Protein AF-A0A3N9V353-F1 (afdb_monomer)

Solvent-accessible surface area (backbone atoms only — not comparable to full-atom values): 10594 Å² total; per-residue (Å²): 139,53,76,67,56,55,50,55,51,53,61,54,63,73,51,74,69,79,77,71,88,75,85,76,80,47,76,80,76,72,56,81,72,54,64,63,94,72,40,36,60,54,33,54,42,54,21,46,44,69,50,97,53,60,28,18,14,12,66,51,76,49,53,37,24,49,44,82,96,40,52,33,26,80,45,67,86,33,68,19,35,8,42,48,54,18,43,68,47,92,60,70,17,31,13,40,30,40,43,44,26,32,72,72,36,20,50,63,25,47,54,48,24,59,75,70,70,32,36,30,36,36,35,31,48,37,47,64,36,35,76,89,83,79,52,50,83,41,78,87,54,64,74,61,46,53,75,75,27,62,63,46,80,45,66,40,74,51,60,36,67,61,49,33,50,52,50,52,58,50,64,75,42,88,56,47,33,34,37,42,38,36,34,70,56,55,74,52,62,70,69,79,102

Foldseek 3Di:
DDPVVVVVVVVVVVPPDDDPDDPDDDPVNVDADAADPPFQCVLVLQLLQPDPFAEEEEPANVVSQCDPPRVNHVYYDYQLCQLLVQLPDPAEHEREHELQSCVVHVVVSLVVSQVVQRAYEYEYAAQQARVPPPTDGGDDCPVVLVVSAAEAEAETPDHSVVSNVVRVVSSPDGHYHYYYYYYHDPVVVVVVD

Secondary structure (DSSP, 8-state):
--HHHHHHHHHHHHS-----------TTTT----S-TT-TTHHHHHHHTT-SS-EEE-TTGGGGGSSTTT---SEE-STT-HHHHHTTSSS-EEEEEEHHHIIIIIHHHHHHHHHTT--EEEEEEE-SB-TTTT--B----HHHHHHHSEEEEEESS--HHHHHHHHHHHHHSSS-EEEEEE---HHHHHHH-

pLDDT: mean 90.56, std 11.39, range [40.75, 98.81]

Mean predicted aligned error: 7.57 Å

Sequence (193 aa):
MERSDIIRALESLDKKAEKASQDYETAAERGYSGVCIDCPFIPLFRALARLDASVAGDAGCAIRTTREPYESVDVVYGLGSSIGVASGFIEKGVAVVGDYALAHSGLQGLINAIWQKREVVVVVLKNNMAAMTGGQAVPDLTKLLETLVRTRFIEVPGSVEEIESALNEELAKPGSSAIVVSGRCAKIDKRIG

Radius of gyration: 19.73 Å; Cα contacts (8 Å, |Δi|>4): 352; chains: 1; bounding box: 47×38×61 Å

Structure (mmCIF, N/CA/C/O backbone):
data_AF-A0A3N9V353-F1
#
_entry.id   AF-A0A3N9V353-F1
#
loop_
_atom_site.group_PDB
_atom_site.id
_atom_site.type_symbol
_atom_site.label_atom_id
_atom_site.label_alt_id
_atom_site.label_comp_id
_atom_site.label_asym_id
_atom_site.label_entity_id
_atom_site.label_seq_id
_atom_site.pdbx_PDB_ins_code
_atom_site.Cartn_x
_atom_site.Cartn_y
_atom_site.Cartn_z
_atom_site.occupancy
_atom_site.B_iso_or_equiv
_atom_site.auth_seq_id
_atom_site.auth_comp_id
_atom_site.auth_asym_id
_atom_site.auth_atom_id
_atom_site.pdbx_PDB_model_num
ATOM 1 N N . MET A 1 1 ? 2.293 18.325 -38.687 1.00 63.62 1 MET A N 1
ATOM 2 C CA . MET A 1 1 ? 1.632 17.047 -39.017 1.00 63.62 1 MET A CA 1
ATOM 3 C C . MET A 1 1 ? 0.601 17.394 -40.059 1.00 63.62 1 MET A C 1
ATOM 5 O O . MET A 1 1 ? -0.348 18.102 -39.743 1.00 63.62 1 MET A O 1
ATOM 9 N N . GLU A 1 2 ? 0.871 17.018 -41.299 1.00 90.56 2 GLU A N 1
ATOM 10 C CA . GLU A 1 2 ? 0.110 17.464 -42.460 1.00 90.56 2 GLU A CA 1
ATOM 11 C C . GLU A 1 2 ? -1.019 16.482 -42.781 1.00 90.56 2 GLU A C 1
ATOM 13 O O . GLU A 1 2 ? -0.970 15.302 -42.430 1.00 90.56 2 GLU A O 1
ATOM 18 N N . ARG A 1 3 ? -2.047 16.948 -43.498 1.00 89.81 3 ARG A N 1
ATOM 19 C CA . ARG A 1 3 ? -3.167 16.098 -43.946 1.00 89.81 3 ARG A CA 1
ATOM 20 C C . ARG A 1 3 ? -2.686 14.852 -44.707 1.00 89.81 3 ARG A C 1
ATOM 22 O O . ARG A 1 3 ? -3.302 13.795 -44.600 1.00 89.81 3 ARG A O 1
ATOM 29 N N . SER A 1 4 ? -1.579 14.969 -45.441 1.00 91.06 4 SER A N 1
ATOM 30 C CA . SER A 1 4 ? -0.929 13.863 -46.153 1.00 91.06 4 SER A CA 1
ATOM 31 C C . SER A 1 4 ? -0.390 12.774 -45.224 1.00 91.06 4 SER A C 1
ATOM 33 O O . SER A 1 4 ? -0.438 11.601 -45.584 1.00 91.06 4 SER A O 1
ATOM 35 N N . ASP A 1 5 ? 0.075 13.135 -44.026 1.00 88.81 5 ASP A N 1
ATOM 36 C CA . ASP A 1 5 ? 0.603 12.178 -43.049 1.00 88.81 5 ASP A CA 1
ATOM 37 C C . ASP A 1 5 ? -0.526 11.311 -42.478 1.00 88.81 5 ASP A C 1
ATOM 39 O O . ASP A 1 5 ? -0.374 10.100 -42.328 1.00 88.81 5 ASP A O 1
ATOM 43 N N . ILE A 1 6 ? -1.693 11.922 -42.234 1.00 86.25 6 ILE A N 1
ATOM 44 C CA . ILE A 1 6 ? -2.895 11.230 -41.747 1.00 86.25 6 ILE A CA 1
ATOM 45 C C . ILE A 1 6 ? -3.430 10.266 -42.811 1.00 86.25 6 ILE A C 1
ATOM 47 O O . ILE A 1 6 ? -3.734 9.119 -42.497 1.00 86.25 6 ILE A O 1
ATOM 51 N N . ILE A 1 7 ? -3.511 10.702 -44.073 1.00 88.50 7 ILE A N 1
ATOM 52 C CA . ILE A 1 7 ? -3.981 9.853 -45.180 1.00 88.50 7 ILE A CA 1
ATOM 53 C C . ILE A 1 7 ? -3.054 8.646 -45.358 1.00 88.50 7 ILE A C 1
ATOM 55 O O . ILE A 1 7 ? -3.527 7.514 -45.392 1.00 88.50 7 ILE A O 1
ATOM 59 N N . ARG A 1 8 ? -1.734 8.864 -45.368 1.00 86.50 8 ARG A N 1
ATOM 60 C CA . ARG A 1 8 ? -0.747 7.781 -45.479 1.00 86.50 8 ARG A CA 1
ATOM 61 C C . ARG A 1 8 ? -0.831 6.792 -44.312 1.00 86.50 8 ARG A C 1
ATOM 63 O O . ARG A 1 8 ? -0.671 5.590 -44.518 1.00 86.50 8 ARG A O 1
ATOM 70 N N . ALA A 1 9 ? -1.079 7.280 -43.096 1.00 83.19 9 ALA A N 1
ATOM 71 C CA . ALA A 1 9 ? -1.285 6.427 -41.931 1.00 83.19 9 ALA A CA 1
ATOM 72 C C . ALA A 1 9 ? -2.559 5.575 -42.072 1.00 83.19 9 ALA A C 1
ATOM 74 O O . ALA A 1 9 ? -2.498 4.367 -41.853 1.00 83.19 9 ALA A O 1
ATOM 75 N N . LEU A 1 10 ? -3.679 6.158 -42.509 1.00 83.94 10 LEU A N 1
ATOM 76 C CA . LEU A 1 10 ? -4.934 5.430 -42.744 1.00 83.94 10 LEU A CA 1
ATOM 77 C C . LEU A 1 10 ? -4.779 4.351 -43.826 1.00 83.94 10 LEU A C 1
ATOM 79 O O . LEU A 1 10 ? -5.141 3.200 -43.600 1.00 83.94 10 LEU A O 1
ATOM 83 N N . GLU A 1 11 ? -4.135 4.680 -44.947 1.00 87.06 11 GLU A N 1
ATOM 84 C CA . GLU A 1 11 ? -3.835 3.712 -46.012 1.00 87.06 11 GLU A CA 1
ATOM 85 C C . GLU A 1 11 ? -2.928 2.566 -45.536 1.00 87.06 11 GLU A C 1
ATOM 87 O O . GLU A 1 11 ? -2.999 1.449 -46.051 1.00 87.06 11 GLU A O 1
ATOM 92 N N . SER A 1 12 ? -2.052 2.824 -44.559 1.00 81.00 12 SER A N 1
ATOM 93 C CA . SER A 1 12 ? -1.203 1.789 -43.961 1.00 81.00 12 SER A CA 1
ATOM 94 C C . SER A 1 12 ? -1.940 0.894 -42.960 1.00 81.00 12 SER A C 1
ATOM 96 O O . SER A 1 12 ? -1.545 -0.256 -42.799 1.00 81.00 12 SER A O 1
ATOM 98 N N . LEU A 1 13 ? -3.015 1.386 -42.331 1.00 76.62 13 LEU A N 1
ATOM 99 C CA . LEU A 1 13 ? -3.862 0.611 -41.417 1.00 76.62 13 LEU A CA 1
ATOM 100 C C . LEU A 1 13 ? -4.796 -0.347 -42.170 1.00 76.62 13 LEU A C 1
ATOM 102 O O . LEU A 1 13 ? -5.025 -1.463 -41.703 1.00 76.62 13 LEU A O 1
ATOM 106 N N . ASP A 1 14 ? -5.286 0.056 -43.348 1.00 72.00 14 ASP A N 1
ATOM 107 C CA . ASP A 1 14 ? -6.118 -0.798 -44.213 1.00 72.00 14 ASP A CA 1
ATOM 108 C C . ASP A 1 14 ? -5.333 -1.968 -44.820 1.00 72.00 14 ASP A C 1
ATOM 110 O O . ASP A 1 14 ? -5.896 -3.019 -45.146 1.00 72.00 14 ASP A O 1
ATOM 114 N N . LYS A 1 15 ? -4.005 -1.838 -44.912 1.00 75.81 15 LYS A N 1
ATOM 115 C CA . LYS A 1 15 ? -3.117 -2.966 -45.188 1.00 75.81 15 LYS A CA 1
ATOM 116 C C . LYS A 1 15 ? -3.034 -3.826 -43.929 1.00 75.81 15 LYS A C 1
ATOM 118 O O . LYS A 1 15 ? -2.123 -3.665 -43.122 1.00 75.81 15 LYS A O 1
ATOM 123 N N . LYS A 1 16 ? -3.978 -4.761 -43.764 1.00 59.78 16 LYS A N 1
ATOM 124 C CA . LYS A 1 16 ? -3.882 -5.836 -42.763 1.00 59.78 16 LYS A CA 1
ATOM 125 C C . LYS A 1 16 ? -2.573 -6.595 -42.986 1.00 59.78 16 LYS A C 1
ATOM 127 O O . LYS A 1 16 ? -2.515 -7.498 -43.814 1.00 59.78 16 LYS A O 1
ATOM 132 N N . ALA A 1 17 ? -1.524 -6.226 -42.258 1.00 68.38 17 ALA A N 1
ATOM 133 C CA . ALA A 1 17 ? -0.360 -7.079 -42.121 1.00 68.38 17 ALA A CA 1
ATOM 134 C C . ALA A 1 17 ? -0.852 -8.415 -41.551 1.00 68.38 17 ALA A C 1
ATOM 136 O O . ALA A 1 17 ? -1.597 -8.425 -40.564 1.00 68.38 17 ALA A O 1
ATOM 137 N N . GLU A 1 18 ? -0.485 -9.530 -42.183 1.00 69.19 18 GLU A N 1
ATOM 138 C CA . GLU A 1 18 ? -0.697 -10.838 -41.574 1.00 69.19 18 GLU A CA 1
ATOM 139 C C . GLU A 1 18 ? -0.038 -10.805 -40.196 1.00 69.19 18 GLU A C 1
ATOM 141 O O . GLU A 1 18 ? 1.152 -10.510 -40.062 1.00 69.19 18 GLU A O 1
ATOM 146 N N . LYS A 1 19 ? -0.846 -11.004 -39.151 1.00 63.34 19 LYS A N 1
ATOM 147 C CA . LYS A 1 19 ? -0.350 -11.038 -37.780 1.00 63.34 19 LYS A CA 1
ATOM 148 C C . LYS A 1 19 ? 0.630 -12.203 -37.724 1.00 63.34 19 LYS A C 1
ATOM 150 O O . LYS A 1 19 ? 0.208 -13.350 -37.853 1.00 63.34 19 LYS A O 1
ATOM 155 N N . ALA A 1 20 ? 1.920 -11.902 -37.586 1.00 72.81 20 ALA A N 1
ATOM 156 C CA . ALA A 1 20 ? 2.923 -12.932 -37.376 1.00 72.81 20 ALA A CA 1
ATOM 157 C C . ALA A 1 20 ? 2.464 -13.829 -36.219 1.00 72.81 20 ALA A C 1
ATOM 159 O O . ALA A 1 20 ? 1.924 -13.319 -35.230 1.00 72.81 20 ALA A O 1
ATOM 160 N N . SER A 1 21 ? 2.649 -15.144 -36.364 1.00 75.25 21 SER A N 1
ATOM 161 C CA . SER A 1 21 ? 2.421 -16.093 -35.274 1.00 75.25 21 SER A CA 1
ATOM 162 C C . SER A 1 21 ? 3.160 -15.584 -34.041 1.00 75.25 21 SER A C 1
ATOM 164 O O . SER A 1 21 ? 4.378 -15.410 -34.079 1.00 75.25 21 SER A O 1
ATOM 166 N N . GLN A 1 22 ? 2.416 -15.261 -32.986 1.00 73.12 22 GLN A N 1
ATOM 167 C CA . GLN A 1 22 ? 3.000 -14.876 -31.712 1.00 73.12 22 GLN A CA 1
ATOM 168 C C . GLN A 1 22 ? 3.089 -16.129 -30.860 1.00 73.12 22 GLN A C 1
ATOM 170 O O . GLN A 1 22 ? 2.066 -16.644 -30.412 1.00 73.12 22 GLN A O 1
ATOM 175 N N . ASP A 1 23 ? 4.309 -16.589 -30.619 1.00 77.50 23 ASP A N 1
ATOM 176 C CA . ASP A 1 23 ? 4.562 -17.532 -29.541 1.00 77.50 23 ASP A CA 1
ATOM 177 C C . ASP A 1 23 ? 4.441 -16.749 -28.229 1.00 77.50 23 ASP A C 1
ATOM 179 O O . ASP A 1 23 ? 5.278 -15.906 -27.893 1.00 77.50 23 ASP A O 1
ATOM 183 N N . TYR A 1 24 ? 3.324 -16.937 -27.528 1.00 74.88 24 TYR A N 1
ATOM 184 C CA . TYR A 1 24 ? 3.094 -16.292 -26.243 1.00 74.88 24 TYR A CA 1
ATOM 185 C C . TYR A 1 24 ? 3.923 -16.999 -25.178 1.00 74.88 24 TYR A C 1
ATOM 187 O O . TYR A 1 24 ? 3.599 -18.112 -24.780 1.00 74.88 24 TYR A O 1
ATOM 195 N N . GLU A 1 25 ? 4.959 -16.335 -24.678 1.00 69.25 25 GLU A N 1
ATOM 196 C CA . GLU A 1 25 ? 5.659 -16.812 -23.489 1.00 69.25 25 GLU A CA 1
ATOM 197 C C . GLU A 1 25 ? 4.717 -16.791 -22.277 1.00 69.25 25 GLU A C 1
ATOM 199 O O . GLU A 1 25 ? 4.159 -15.748 -21.907 1.00 69.25 25 GLU A O 1
ATOM 204 N N . THR A 1 26 ? 4.564 -17.938 -21.625 1.00 70.25 26 THR A N 1
ATOM 205 C CA . THR A 1 26 ? 3.814 -18.044 -20.375 1.00 70.25 26 THR A CA 1
ATOM 206 C C . THR A 1 26 ? 4.663 -17.583 -19.188 1.00 70.25 26 THR A C 1
ATOM 208 O O . THR A 1 26 ? 5.896 -17.609 -19.200 1.00 70.25 26 THR A O 1
ATOM 211 N N . ALA A 1 27 ? 4.002 -17.190 -18.095 1.00 63.31 27 ALA A N 1
ATOM 212 C CA . ALA A 1 27 ? 4.693 -16.870 -16.845 1.00 63.31 27 ALA A CA 1
ATOM 213 C C . ALA A 1 27 ? 5.510 -18.058 -16.292 1.00 63.31 27 ALA A C 1
ATOM 215 O O . ALA A 1 27 ? 6.483 -17.837 -15.576 1.00 63.31 27 ALA A O 1
ATOM 216 N N . ALA A 1 28 ? 5.124 -19.298 -16.620 1.00 66.12 28 ALA A N 1
ATOM 217 C CA . ALA A 1 28 ? 5.858 -20.500 -16.231 1.00 66.12 28 ALA A CA 1
ATOM 218 C C . ALA A 1 28 ? 7.179 -20.646 -17.008 1.00 66.12 28 ALA A C 1
ATOM 220 O O . ALA A 1 28 ? 8.193 -21.015 -16.424 1.00 66.12 28 ALA A O 1
ATOM 221 N N . GLU A 1 29 ? 7.184 -20.306 -18.298 1.00 75.00 29 GLU A N 1
ATOM 222 C CA . GLU A 1 29 ? 8.348 -20.458 -19.185 1.00 75.00 29 GLU A CA 1
ATOM 223 C C . GLU A 1 29 ? 9.401 -19.360 -18.995 1.00 75.00 29 GLU A C 1
ATOM 225 O O . GLU A 1 29 ? 10.592 -19.613 -19.158 1.00 75.00 29 GLU A O 1
ATOM 230 N N . ARG A 1 30 ? 8.990 -18.149 -18.597 1.00 67.44 30 ARG A N 1
ATOM 231 C CA . ARG A 1 30 ? 9.903 -17.007 -18.379 1.00 67.44 30 ARG A CA 1
ATOM 232 C C . ARG A 1 30 ? 10.822 -17.148 -17.169 1.00 67.44 30 ARG A C 1
ATOM 234 O O . ARG A 1 30 ? 11.790 -16.396 -17.045 1.00 67.44 30 ARG A O 1
ATOM 241 N N . GLY A 1 31 ? 10.501 -18.071 -16.264 1.00 63.03 31 GLY A N 1
ATOM 242 C CA . GLY A 1 31 ? 11.063 -18.088 -14.923 1.00 63.03 31 GLY A CA 1
ATOM 243 C C . GLY A 1 31 ? 10.576 -16.898 -14.088 1.00 63.03 31 GLY A C 1
ATOM 244 O O . GLY A 1 31 ? 10.280 -15.809 -14.580 1.00 63.03 31 GLY A O 1
ATOM 245 N N . TYR A 1 32 ? 10.477 -17.104 -12.779 1.00 66.50 32 TYR A N 1
ATOM 246 C CA . TYR A 1 32 ? 10.069 -16.064 -11.842 1.00 66.50 32 TYR A CA 1
ATOM 247 C C . TYR A 1 32 ? 11.272 -15.605 -11.026 1.00 66.50 32 TYR A C 1
ATOM 249 O O . TYR A 1 32 ? 11.850 -16.369 -10.257 1.00 66.50 32 TYR A O 1
ATOM 257 N N . SER A 1 33 ? 11.641 -14.332 -11.169 1.00 69.50 33 SER A N 1
ATOM 258 C CA . SER A 1 33 ? 12.542 -13.686 -10.218 1.00 69.50 33 SER A CA 1
ATOM 259 C C . SER A 1 33 ? 11.695 -12.983 -9.162 1.00 69.50 33 SER A C 1
ATOM 261 O O . SER A 1 33 ? 11.058 -11.970 -9.475 1.00 69.50 33 SER A O 1
ATOM 263 N N . GLY A 1 34 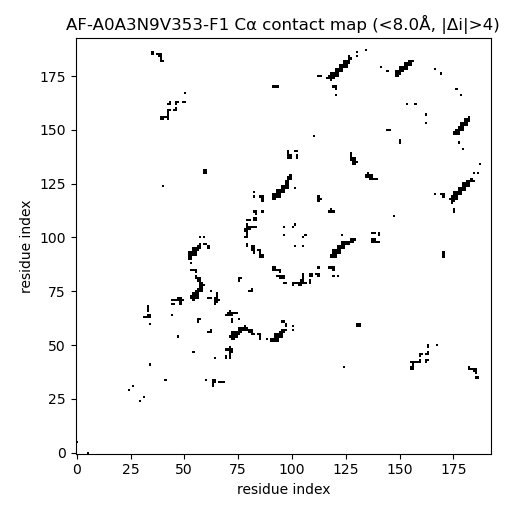? 11.699 -13.499 -7.933 1.00 82.19 34 GLY A N 1
ATOM 264 C CA . GLY A 1 34 ? 11.063 -12.847 -6.791 1.00 82.19 34 GLY A CA 1
ATOM 265 C C . GLY A 1 34 ? 11.693 -11.488 -6.454 1.00 82.19 34 GLY A C 1
ATOM 266 O O . GLY A 1 34 ? 12.375 -10.838 -7.264 1.00 82.19 34 GLY A O 1
ATOM 267 N N . VAL A 1 35 ? 11.461 -11.017 -5.233 1.00 88.44 35 VAL A N 1
ATOM 268 C CA . VAL A 1 35 ? 12.136 -9.814 -4.724 1.00 88.44 35 VAL A CA 1
ATOM 269 C C . VAL A 1 35 ? 13.649 -10.038 -4.598 1.00 88.44 35 VAL A C 1
ATOM 271 O O . VAL A 1 35 ? 14.141 -11.163 -4.643 1.00 88.44 35 VAL A O 1
ATOM 274 N N . CYS A 1 36 ? 14.414 -8.950 -4.487 1.00 90.00 36 CYS A N 1
ATOM 275 C CA . CYS A 1 36 ? 15.868 -9.039 -4.322 1.00 90.00 36 CYS A CA 1
ATOM 276 C C . CYS A 1 36 ? 16.216 -9.790 -3.023 1.00 90.00 36 CYS A C 1
ATOM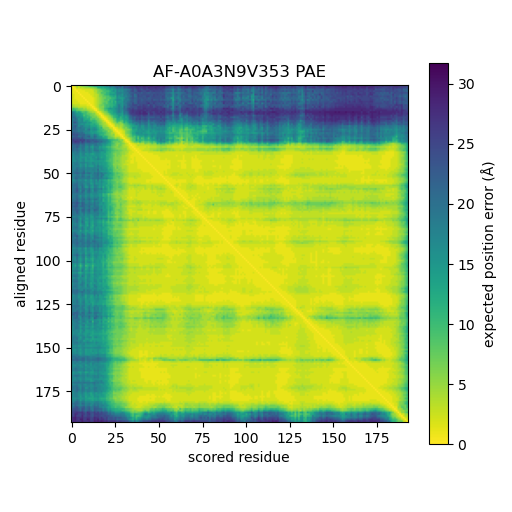 278 O O . CYS A 1 36 ? 15.536 -9.583 -2.021 1.00 90.00 36 CYS A O 1
ATOM 280 N N . ILE A 1 37 ? 17.296 -10.582 -3.028 1.00 86.88 37 ILE A N 1
ATOM 281 C CA . ILE A 1 37 ? 17.751 -11.380 -1.868 1.00 86.88 37 ILE A CA 1
ATOM 282 C C . ILE A 1 37 ? 17.914 -10.507 -0.612 1.00 86.88 37 ILE A C 1
ATOM 284 O O . ILE A 1 37 ? 17.442 -10.871 0.458 1.00 86.88 37 ILE A O 1
ATOM 288 N N . ASP A 1 38 ? 18.486 -9.312 -0.777 1.00 89.00 38 ASP A N 1
ATOM 289 C CA . ASP A 1 38 ? 18.769 -8.371 0.315 1.00 89.00 38 ASP A CA 1
ATOM 290 C C . ASP A 1 38 ? 17.666 -7.302 0.473 1.00 89.00 38 ASP A C 1
ATOM 292 O O . ASP A 1 38 ? 17.919 -6.185 0.922 1.00 89.00 38 ASP A O 1
ATOM 296 N N . CYS A 1 39 ? 16.440 -7.574 0.012 1.00 92.88 39 CYS A N 1
ATOM 297 C CA . CYS A 1 39 ? 15.355 -6.599 0.089 1.00 92.88 39 CYS A CA 1
ATOM 298 C C . CYS A 1 39 ? 14.887 -6.435 1.547 1.00 92.88 39 CYS A C 1
ATOM 300 O O . CYS A 1 39 ? 14.379 -7.399 2.126 1.00 9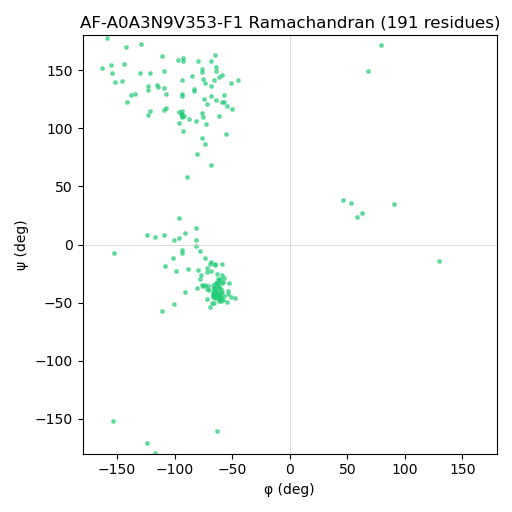2.88 39 CYS A O 1
ATOM 302 N N . PRO A 1 40 ? 14.944 -5.227 2.143 1.00 94.81 40 PRO A N 1
ATOM 303 C CA . PRO A 1 40 ? 14.540 -5.047 3.538 1.00 94.81 40 PRO A CA 1
ATOM 304 C C . PRO A 1 40 ? 13.031 -5.221 3.743 1.00 94.81 40 PRO A C 1
ATOM 306 O O . PRO A 1 40 ? 12.596 -5.417 4.866 1.00 94.81 40 PRO A O 1
ATOM 309 N N . PHE A 1 41 ? 12.232 -5.201 2.671 1.00 96.31 41 PHE A N 1
ATOM 310 C CA . PHE A 1 41 ? 10.779 -5.398 2.708 1.00 96.31 41 PHE A CA 1
ATOM 311 C C . PHE A 1 41 ? 10.356 -6.874 2.770 1.00 96.31 41 PHE A C 1
ATOM 313 O O . PHE A 1 41 ? 9.166 -7.159 2.844 1.00 96.31 41 PHE A O 1
ATOM 320 N N . ILE A 1 42 ? 11.296 -7.828 2.754 1.00 95.88 42 ILE A N 1
ATOM 321 C CA . ILE A 1 42 ? 10.981 -9.262 2.879 1.00 95.88 42 ILE A CA 1
ATOM 322 C C . ILE A 1 42 ? 10.082 -9.575 4.091 1.00 95.88 42 ILE A C 1
ATOM 324 O O . ILE A 1 42 ? 9.116 -10.319 3.903 1.00 95.88 42 ILE A O 1
ATOM 328 N N . PRO A 1 43 ? 10.324 -9.027 5.301 1.00 97.00 43 PRO A N 1
ATOM 329 C CA . PRO A 1 43 ? 9.445 -9.260 6.443 1.00 97.00 43 PRO A CA 1
ATOM 330 C C . PRO A 1 43 ? 8.004 -8.795 6.206 1.00 97.00 43 PRO A C 1
ATOM 332 O O . PRO A 1 43 ? 7.078 -9.510 6.570 1.00 97.00 43 PRO A O 1
ATOM 335 N N . LEU A 1 44 ? 7.805 -7.663 5.518 1.00 97.81 44 LEU A N 1
ATOM 336 C CA . LEU A 1 44 ? 6.472 -7.184 5.147 1.00 97.81 44 LEU A CA 1
ATOM 337 C C . LEU A 1 44 ? 5.759 -8.163 4.211 1.00 97.81 44 LEU A C 1
ATOM 339 O O . LEU A 1 44 ? 4.597 -8.476 4.436 1.00 97.81 44 LEU A O 1
ATOM 343 N N . PHE A 1 45 ? 6.435 -8.666 3.177 1.00 97.12 45 PHE A N 1
ATOM 344 C CA . PHE A 1 45 ? 5.813 -9.620 2.253 1.00 97.12 45 PHE A CA 1
ATOM 345 C C . PHE A 1 45 ? 5.450 -10.934 2.948 1.00 97.12 45 PHE A C 1
ATOM 347 O O . PHE A 1 45 ? 4.394 -11.496 2.686 1.00 97.12 45 PHE A O 1
ATOM 354 N N . ARG A 1 46 ? 6.273 -11.392 3.897 1.00 97.12 46 ARG A N 1
ATOM 355 C CA . ARG A 1 46 ? 5.931 -12.549 4.737 1.00 97.12 46 ARG A CA 1
ATOM 356 C C . ARG A 1 46 ? 4.742 -12.280 5.659 1.00 97.12 46 ARG A C 1
ATOM 358 O O . ARG A 1 46 ? 3.940 -13.180 5.849 1.00 97.12 46 ARG A O 1
ATOM 365 N N . ALA A 1 47 ? 4.627 -11.073 6.211 1.00 98.19 47 ALA A N 1
ATOM 366 C CA . ALA A 1 47 ? 3.490 -10.689 7.045 1.00 98.19 47 ALA A CA 1
ATOM 367 C C . ALA A 1 47 ? 2.193 -10.637 6.226 1.00 98.19 47 ALA A C 1
ATOM 369 O O . ALA A 1 47 ? 1.179 -11.177 6.649 1.00 98.19 47 ALA A O 1
ATOM 370 N N . LEU A 1 48 ? 2.244 -10.057 5.023 1.00 98.06 48 LEU A N 1
ATOM 371 C CA . LEU A 1 48 ? 1.114 -10.015 4.091 1.00 98.06 48 LEU A CA 1
ATOM 372 C C . LEU A 1 48 ? 0.627 -11.420 3.709 1.00 98.06 48 LEU A C 1
ATOM 374 O O . LEU A 1 48 ? -0.574 -11.648 3.681 1.00 98.06 48 LEU A O 1
ATOM 378 N N . ALA A 1 49 ? 1.544 -12.367 3.487 1.00 96.69 49 ALA A N 1
ATOM 379 C CA . ALA A 1 49 ? 1.213 -13.760 3.167 1.00 96.69 49 ALA A CA 1
ATOM 380 C C . ALA A 1 49 ? 0.491 -14.516 4.299 1.00 96.69 49 ALA A C 1
ATOM 382 O O . ALA A 1 49 ? -0.079 -15.577 4.065 1.00 96.69 49 ALA A O 1
ATOM 383 N N . ARG A 1 50 ? 0.555 -14.008 5.537 1.00 97.00 50 ARG A N 1
ATOM 384 C CA . ARG A 1 50 ? -0.118 -14.595 6.706 1.00 97.00 50 ARG A CA 1
ATOM 385 C C . ARG A 1 50 ? -1.499 -13.991 6.967 1.00 97.00 50 ARG A C 1
ATOM 387 O O . ARG A 1 50 ? -2.195 -14.469 7.857 1.00 97.00 50 ARG A O 1
ATOM 394 N N . LEU A 1 51 ? -1.883 -12.937 6.244 1.00 96.75 51 LEU A N 1
ATOM 395 C CA . LEU A 1 51 ? -3.165 -12.275 6.457 1.00 96.75 51 LEU A CA 1
ATOM 396 C C . LEU A 1 51 ? -4.321 -13.112 5.916 1.00 96.75 51 LEU A C 1
ATOM 398 O O . LEU A 1 51 ? -4.269 -13.619 4.801 1.00 96.75 51 LEU A O 1
ATOM 402 N N . ASP A 1 52 ? -5.413 -13.142 6.673 1.00 96.25 52 ASP A N 1
ATOM 403 C CA . ASP A 1 52 ? -6.713 -13.623 6.205 1.00 96.25 52 ASP A CA 1
ATOM 404 C C . ASP A 1 52 ? -7.511 -12.460 5.584 1.00 96.25 52 ASP A C 1
ATOM 406 O O . ASP A 1 52 ? -8.564 -12.054 6.071 1.00 96.25 52 ASP A O 1
ATOM 410 N N . ALA A 1 53 ? -6.934 -11.820 4.563 1.00 97.38 53 ALA A N 1
ATOM 411 C CA . ALA A 1 53 ? -7.535 -10.686 3.863 1.00 97.38 53 ALA A CA 1
ATOM 412 C C . ALA A 1 53 ? -7.005 -10.582 2.431 1.00 97.38 53 ALA A C 1
ATOM 414 O O . ALA A 1 53 ? -5.837 -10.862 2.176 1.00 97.38 53 ALA A O 1
ATOM 415 N N . SER A 1 54 ? -7.839 -10.102 1.505 1.00 98.31 54 SER A N 1
ATOM 416 C CA . SER A 1 54 ? -7.414 -9.894 0.119 1.00 98.31 54 SER A CA 1
ATOM 417 C C . SER A 1 54 ? -6.401 -8.751 -0.010 1.00 98.31 54 SER A C 1
ATOM 419 O O . SER A 1 54 ? -6.585 -7.662 0.548 1.00 98.31 54 SER A O 1
ATOM 421 N N . VAL A 1 55 ? -5.360 -8.975 -0.809 1.00 98.62 55 VAL A N 1
ATOM 422 C CA . VAL A 1 55 ? -4.246 -8.055 -1.042 1.00 98.62 55 VAL A CA 1
ATOM 423 C C . VAL A 1 55 ? -4.138 -7.700 -2.527 1.00 98.62 55 VAL A C 1
ATOM 425 O O . VAL A 1 55 ? -3.788 -8.523 -3.373 1.00 98.62 55 VAL A O 1
ATOM 428 N N . ALA A 1 56 ? -4.371 -6.428 -2.854 1.00 98.44 56 ALA A N 1
ATOM 429 C CA . ALA A 1 56 ? -4.092 -5.866 -4.172 1.00 98.44 56 ALA A CA 1
ATOM 430 C C . ALA A 1 56 ? -2.696 -5.232 -4.199 1.00 98.44 56 ALA A C 1
ATOM 432 O O . ALA A 1 56 ? -2.376 -4.391 -3.362 1.00 98.44 56 ALA A O 1
ATOM 433 N N . GLY A 1 57 ? -1.872 -5.571 -5.187 1.00 97.38 57 GLY A N 1
ATOM 434 C CA . GLY A 1 57 ? -0.552 -4.977 -5.394 1.00 97.38 57 GLY A CA 1
ATOM 435 C C . GLY A 1 57 ? -0.477 -4.109 -6.647 1.00 97.38 57 GLY A C 1
ATOM 436 O O . GLY A 1 57 ? -1.296 -4.210 -7.560 1.00 97.38 57 GLY A O 1
ATOM 437 N N . ASP A 1 58 ? 0.542 -3.255 -6.707 1.00 95.00 58 ASP A N 1
ATOM 438 C CA . ASP A 1 58 ? 0.869 -2.479 -7.905 1.00 95.00 58 ASP A CA 1
ATOM 439 C C . ASP A 1 58 ? 1.895 -3.157 -8.814 1.00 95.00 58 ASP A C 1
ATOM 441 O O . ASP A 1 58 ? 2.699 -3.992 -8.387 1.00 95.00 58 ASP A O 1
ATOM 445 N N . ALA A 1 59 ? 1.924 -2.707 -10.074 1.00 91.38 59 ALA A N 1
ATOM 446 C CA . ALA A 1 59 ? 2.960 -3.032 -11.054 1.00 91.38 59 ALA A CA 1
ATOM 447 C C . ALA A 1 59 ? 4.323 -2.398 -10.679 1.00 91.38 59 ALA A C 1
ATOM 449 O O . ALA A 1 59 ? 4.820 -1.475 -11.321 1.00 91.38 59 ALA A O 1
ATOM 450 N N . GLY A 1 60 ? 4.910 -2.896 -9.593 1.00 90.25 60 GLY A N 1
ATOM 451 C CA . GLY A 1 60 ? 6.192 -2.516 -9.004 1.00 90.25 60 GLY A CA 1
ATOM 452 C C . GLY A 1 60 ? 6.778 -3.703 -8.237 1.00 90.25 60 GLY A C 1
ATOM 453 O O . GLY A 1 60 ? 6.492 -4.847 -8.574 1.00 90.25 60 GLY A O 1
ATOM 454 N N . CYS A 1 61 ? 7.589 -3.481 -7.196 1.00 91.25 61 CYS A N 1
ATOM 455 C CA . CYS A 1 61 ? 8.227 -4.596 -6.474 1.00 91.25 61 CYS A CA 1
ATOM 456 C C . CYS A 1 61 ? 7.219 -5.618 -5.911 1.00 91.25 61 CYS A C 1
ATOM 458 O O . CYS A 1 61 ? 7.556 -6.796 -5.837 1.00 91.25 61 CYS A O 1
ATOM 460 N N . ALA A 1 62 ? 5.996 -5.186 -5.584 1.00 92.00 62 ALA A N 1
ATOM 461 C CA . ALA A 1 62 ? 4.911 -6.043 -5.102 1.00 92.00 62 ALA A CA 1
ATOM 462 C C . ALA A 1 62 ? 4.466 -7.112 -6.121 1.00 92.00 62 ALA A C 1
ATOM 464 O O . ALA A 1 62 ? 4.091 -8.208 -5.729 1.00 92.00 62 ALA A O 1
ATOM 465 N N . ILE A 1 63 ? 4.576 -6.874 -7.437 1.00 92.44 63 ILE A N 1
ATOM 466 C CA . ILE A 1 63 ? 4.214 -7.905 -8.433 1.00 92.44 63 ILE A CA 1
ATOM 467 C C . ILE A 1 63 ? 5.108 -9.151 -8.332 1.00 92.44 63 ILE A C 1
ATOM 469 O O . ILE A 1 63 ? 4.692 -10.256 -8.675 1.00 92.44 63 ILE A O 1
ATOM 473 N N . ARG A 1 64 ? 6.332 -8.979 -7.813 1.00 91.31 64 ARG A N 1
ATOM 474 C CA . ARG A 1 64 ? 7.324 -10.041 -7.588 1.00 91.31 64 ARG A CA 1
ATOM 475 C C . ARG A 1 64 ? 7.084 -10.825 -6.298 1.00 91.31 64 ARG A C 1
ATOM 477 O O . ARG A 1 64 ? 7.998 -11.514 -5.839 1.00 91.31 64 ARG A O 1
ATOM 484 N N . THR A 1 65 ? 5.907 -10.697 -5.692 1.00 92.56 65 THR A N 1
ATOM 485 C CA . THR A 1 65 ? 5.497 -11.488 -4.524 1.00 92.56 65 THR A CA 1
ATOM 486 C C . THR A 1 65 ? 4.186 -12.235 -4.754 1.00 92.56 65 THR A C 1
ATOM 488 O O . THR A 1 65 ? 3.673 -12.846 -3.828 1.00 92.56 65 THR A O 1
ATOM 491 N N . THR A 1 66 ? 3.671 -12.231 -5.988 1.00 90.88 66 THR A N 1
ATOM 492 C CA . THR A 1 66 ? 2.433 -12.924 -6.399 1.00 90.88 66 THR A CA 1
ATOM 493 C C . THR A 1 66 ? 2.576 -14.446 -6.500 1.00 90.88 66 THR A C 1
ATOM 495 O O . THR A 1 66 ? 1.587 -15.149 -6.662 1.00 90.88 66 THR A O 1
ATOM 498 N N . ARG A 1 67 ? 3.805 -14.970 -6.446 1.00 87.88 67 ARG A N 1
ATOM 499 C CA . ARG A 1 67 ? 4.112 -16.408 -6.497 1.00 87.88 67 ARG A CA 1
ATOM 500 C C . ARG A 1 67 ? 5.030 -16.805 -5.348 1.00 87.88 67 ARG A C 1
ATOM 502 O O . ARG A 1 67 ? 5.572 -15.936 -4.647 1.00 87.88 67 ARG A O 1
ATOM 509 N N . GLU A 1 68 ? 5.254 -18.109 -5.212 1.00 83.50 68 GLU A N 1
ATOM 510 C CA . GLU A 1 68 ? 6.251 -18.672 -4.305 1.00 83.50 68 GLU A CA 1
ATOM 511 C C . GLU A 1 68 ? 7.599 -17.920 -4.390 1.00 83.50 68 GLU A C 1
ATOM 513 O O . GLU A 1 68 ? 8.027 -17.502 -5.473 1.00 83.50 68 GLU A O 1
ATOM 518 N N . PRO A 1 69 ? 8.294 -17.721 -3.256 1.00 86.69 69 PRO A N 1
ATOM 519 C CA . PRO A 1 69 ? 7.975 -18.237 -1.920 1.00 86.69 69 PRO A CA 1
ATOM 520 C C . PRO A 1 69 ? 7.098 -17.295 -1.073 1.00 86.69 69 PRO A C 1
ATOM 522 O O . PRO A 1 69 ? 7.007 -17.492 0.135 1.00 86.69 69 PRO A O 1
ATOM 525 N N . TYR A 1 70 ? 6.546 -16.223 -1.652 1.00 90.44 70 TYR A N 1
ATOM 526 C CA . TYR A 1 70 ? 5.824 -15.208 -0.878 1.00 90.44 70 TYR A CA 1
ATOM 527 C C . TYR A 1 70 ? 4.319 -15.374 -0.962 1.00 90.44 70 TYR A C 1
ATOM 529 O O . TYR A 1 70 ? 3.684 -15.354 0.079 1.00 90.44 70 TYR A O 1
ATOM 537 N N . GLU A 1 71 ? 3.772 -15.489 -2.177 1.00 91.88 71 GLU A N 1
ATOM 538 C CA . GLU A 1 71 ? 2.319 -15.588 -2.411 1.00 91.88 71 GLU A CA 1
ATOM 539 C C . GLU A 1 71 ? 1.515 -14.545 -1.612 1.00 91.88 71 GLU A C 1
ATOM 541 O O . GLU A 1 71 ? 0.452 -14.813 -1.074 1.00 91.88 71 GLU A O 1
ATOM 546 N N . SER A 1 72 ? 2.062 -13.332 -1.498 1.00 94.62 72 SER A N 1
ATOM 547 C CA . SER A 1 72 ? 1.595 -12.317 -0.550 1.00 94.62 72 SER A CA 1
ATOM 548 C C . SER A 1 72 ? 0.698 -11.249 -1.179 1.00 94.62 72 SER A C 1
ATOM 550 O O . SER A 1 72 ? 0.425 -10.230 -0.546 1.00 94.62 72 SER A O 1
ATOM 552 N N . VAL A 1 73 ? 0.383 -11.388 -2.466 1.00 96.06 73 VAL A N 1
ATOM 553 C CA . VAL A 1 73 ? -0.434 -10.462 -3.259 1.00 96.06 73 VAL A CA 1
ATOM 554 C C . VAL A 1 73 ? -1.317 -11.295 -4.180 1.00 96.06 73 VAL A C 1
ATOM 556 O O . VAL A 1 73 ? -0.790 -12.040 -5.006 1.00 96.06 73 VAL A O 1
ATOM 559 N N . ASP A 1 74 ? -2.632 -11.111 -4.087 1.00 95.69 74 ASP A N 1
ATOM 560 C CA . ASP A 1 74 ? -3.617 -11.887 -4.850 1.00 95.69 74 ASP A CA 1
ATOM 561 C C . ASP A 1 74 ? -3.781 -11.376 -6.280 1.00 95.69 74 ASP A C 1
ATOM 563 O O . ASP A 1 74 ? -3.982 -12.142 -7.223 1.00 95.69 74 ASP A O 1
ATOM 567 N N . VAL A 1 75 ? -3.725 -10.052 -6.458 1.00 95.69 75 VAL A N 1
ATOM 568 C CA . VAL A 1 75 ? -4.027 -9.421 -7.744 1.00 95.69 75 VAL A CA 1
ATOM 569 C C . VAL A 1 75 ? -3.173 -8.186 -7.995 1.00 95.69 75 VAL A C 1
ATOM 571 O O . VAL A 1 75 ? -2.931 -7.376 -7.103 1.00 95.69 75 VAL A O 1
ATOM 574 N N . VAL A 1 76 ? -2.739 -8.021 -9.245 1.00 95.44 76 VAL A N 1
ATOM 575 C CA . VAL A 1 76 ? -2.008 -6.844 -9.726 1.00 95.44 76 VAL A CA 1
ATOM 576 C C . VAL A 1 76 ? -2.544 -6.458 -11.098 1.00 95.44 76 VAL A C 1
ATOM 578 O O . VAL A 1 76 ? -2.600 -7.299 -11.991 1.00 95.44 76 VAL A O 1
ATOM 581 N N . TYR A 1 77 ? -2.910 -5.188 -11.278 1.00 93.44 77 TYR A N 1
ATOM 582 C CA . TYR A 1 77 ? -3.443 -4.686 -12.552 1.00 93.44 77 TYR A CA 1
ATOM 583 C C . TYR A 1 77 ? -2.487 -3.724 -13.254 1.00 93.44 77 TYR A C 1
ATOM 585 O O . TYR A 1 77 ? -2.088 -3.946 -14.393 1.00 93.44 77 TYR A O 1
ATOM 593 N N . GLY A 1 78 ? -2.110 -2.642 -12.582 1.00 94.12 78 GLY A N 1
ATOM 594 C CA . GLY A 1 78 ? -1.284 -1.592 -13.165 1.00 94.12 78 GLY A CA 1
ATOM 595 C C . GLY A 1 78 ? -0.582 -0.753 -12.111 1.00 94.12 78 GLY A C 1
ATOM 596 O O . GLY A 1 78 ? -0.737 -0.964 -10.908 1.00 94.12 78 GLY A O 1
ATOM 597 N N . LEU A 1 79 ? 0.226 0.201 -12.563 1.00 95.62 79 LEU A N 1
ATOM 598 C CA . LEU A 1 79 ? 0.914 1.124 -11.670 1.00 95.62 79 LEU A CA 1
ATOM 599 C C . LEU A 1 79 ? -0.101 2.069 -11.003 1.00 95.62 79 LEU A C 1
ATOM 601 O O . LEU A 1 79 ? -0.908 2.692 -11.691 1.00 95.62 79 LEU A O 1
ATOM 605 N N . GLY A 1 80 ? -0.054 2.164 -9.672 1.00 96.31 80 GLY A N 1
ATOM 606 C CA . GLY A 1 80 ? -0.930 3.009 -8.854 1.00 96.31 80 GLY A CA 1
ATOM 607 C C . GLY A 1 80 ? -2.413 2.635 -8.937 1.00 96.31 80 GLY A C 1
ATOM 608 O O . GLY A 1 80 ? -3.272 3.498 -8.789 1.00 96.31 80 GLY A O 1
ATOM 609 N N . SER A 1 81 ? -2.715 1.367 -9.220 1.00 97.56 81 SER A N 1
ATOM 610 C CA . SER A 1 81 ? -4.080 0.831 -9.305 1.00 97.56 81 SER A CA 1
ATOM 611 C C . SER A 1 81 ? -4.523 0.114 -8.029 1.00 97.56 81 SER A C 1
ATOM 613 O O . SER A 1 81 ? -5.723 0.029 -7.771 1.00 97.56 81 SER A O 1
ATOM 615 N N . SER A 1 82 ? -3.572 -0.359 -7.219 1.00 98.38 82 SER A N 1
ATOM 616 C CA . SER A 1 82 ? -3.784 -1.203 -6.035 1.00 98.38 82 SER A CA 1
ATOM 617 C C . SER A 1 82 ? -4.884 -0.692 -5.103 1.00 98.38 82 SER A C 1
ATOM 619 O O . SER A 1 82 ? -5.764 -1.455 -4.721 1.00 98.38 82 SER A O 1
ATOM 621 N N . ILE A 1 83 ? -4.901 0.608 -4.793 1.00 98.56 83 ILE A N 1
ATOM 622 C CA . ILE A 1 83 ? -5.900 1.217 -3.899 1.00 98.56 83 ILE A CA 1
ATOM 623 C C . ILE A 1 83 ? -7.305 1.174 -4.508 1.00 98.56 83 ILE A C 1
ATOM 625 O O . ILE A 1 83 ? -8.271 0.853 -3.816 1.00 98.56 83 ILE A O 1
ATOM 629 N N . GLY A 1 84 ? -7.430 1.460 -5.807 1.00 97.94 84 GLY A N 1
ATOM 630 C CA . GLY A 1 84 ? -8.711 1.378 -6.510 1.00 97.94 84 GLY A CA 1
ATOM 631 C C . GLY A 1 84 ? -9.229 -0.058 -6.594 1.00 97.94 84 GLY A C 1
ATOM 632 O O . GLY A 1 84 ? -10.419 -0.288 -6.400 1.00 97.94 84 GLY A O 1
ATOM 633 N N . VAL A 1 85 ? -8.328 -1.018 -6.814 1.00 98.19 85 VAL A N 1
ATOM 634 C CA . VAL A 1 85 ? -8.647 -2.451 -6.854 1.00 98.19 85 VAL A CA 1
ATOM 635 C C . VAL A 1 85 ? -9.097 -2.944 -5.479 1.00 98.19 85 VAL A C 1
ATOM 637 O O . VAL A 1 85 ? -10.177 -3.516 -5.372 1.00 98.19 85 VAL A O 1
ATOM 640 N N . ALA A 1 86 ? -8.330 -2.656 -4.423 1.00 98.44 86 ALA A N 1
ATOM 641 C CA . ALA A 1 86 ? -8.678 -3.053 -3.059 1.00 98.44 86 ALA A CA 1
ATOM 642 C C . ALA A 1 86 ? -9.994 -2.423 -2.579 1.00 98.44 86 ALA A C 1
ATOM 644 O O . ALA A 1 86 ? -10.765 -3.064 -1.875 1.00 98.44 86 ALA A O 1
ATOM 645 N N . SER A 1 87 ? -10.301 -1.197 -3.016 1.00 97.75 87 SER A N 1
ATOM 646 C CA . SER A 1 87 ? -11.587 -0.540 -2.727 1.00 97.75 87 SER A CA 1
ATOM 647 C C . SER A 1 87 ? -12.796 -1.244 -3.360 1.00 97.75 87 SER A C 1
ATOM 649 O O . SER A 1 87 ? -13.935 -0.947 -2.997 1.00 97.75 87 SER A O 1
ATOM 651 N N . GLY A 1 88 ? -12.564 -2.124 -4.339 1.00 96.69 88 GLY A N 1
ATOM 652 C CA . GLY A 1 88 ? -13.582 -2.944 -4.990 1.00 96.69 88 GLY A CA 1
ATOM 653 C C .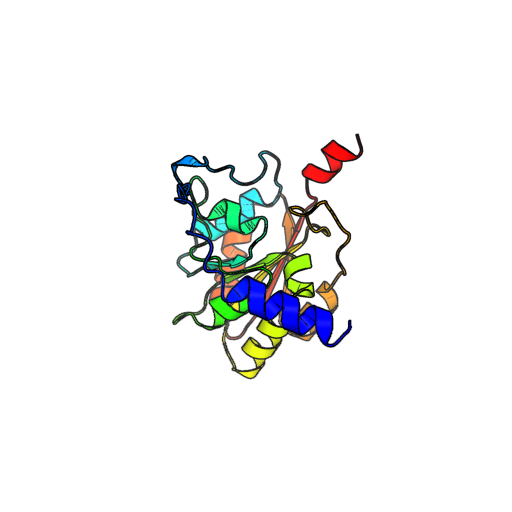 GLY A 1 88 ? -13.759 -4.334 -4.377 1.00 96.69 88 GLY A C 1
ATOM 654 O O . GLY A 1 88 ? -14.655 -5.055 -4.814 1.00 96.69 88 GLY A O 1
ATOM 655 N N . PHE A 1 89 ? -12.935 -4.723 -3.399 1.00 97.62 89 PHE A N 1
ATOM 656 C CA . PHE A 1 89 ? -13.130 -5.977 -2.677 1.00 97.62 89 PHE A CA 1
ATOM 657 C C . PHE A 1 89 ? -14.446 -5.967 -1.890 1.00 97.62 89 PHE A C 1
ATOM 659 O O . PHE A 1 89 ? -14.974 -4.910 -1.535 1.00 97.62 89 PHE A O 1
ATOM 666 N N . ILE A 1 90 ? -15.001 -7.164 -1.677 1.00 95.62 90 ILE A N 1
ATOM 667 C CA . ILE A 1 90 ? -16.241 -7.343 -0.908 1.00 95.62 90 ILE A CA 1
ATOM 668 C C . ILE A 1 90 ? -15.976 -6.990 0.557 1.00 95.62 90 ILE A C 1
ATOM 670 O O . ILE A 1 90 ? -16.693 -6.173 1.128 1.00 95.62 90 ILE A O 1
ATOM 674 N N . GLU A 1 91 ? -14.913 -7.569 1.113 1.00 96.44 91 GLU A N 1
ATOM 675 C CA . GLU A 1 91 ? -14.423 -7.288 2.457 1.00 96.44 91 GLU A CA 1
ATOM 676 C C . GLU A 1 91 ? -13.276 -6.276 2.420 1.00 96.44 91 GLU A C 1
ATOM 678 O O . GLU A 1 91 ? -12.596 -6.108 1.401 1.00 96.44 91 GLU A O 1
ATOM 683 N N . LYS A 1 92 ? -13.038 -5.607 3.552 1.00 98.06 92 LYS A N 1
ATOM 684 C CA . LYS A 1 92 ? -11.914 -4.681 3.705 1.00 98.06 92 LYS A CA 1
ATOM 685 C C . LYS A 1 92 ? -10.596 -5.418 3.456 1.00 98.06 92 LYS A C 1
ATOM 687 O O . LYS A 1 92 ? -10.270 -6.371 4.157 1.00 98.06 92 LYS A O 1
ATOM 692 N N . GLY A 1 93 ? -9.818 -4.936 2.491 1.00 98.38 93 GLY A N 1
ATOM 693 C CA . GLY A 1 93 ? -8.527 -5.524 2.141 1.00 98.38 93 GLY A CA 1
ATOM 694 C C . GLY A 1 93 ? -7.360 -4.549 2.201 1.00 98.38 93 GLY A C 1
ATOM 695 O O . GLY A 1 93 ? -7.469 -3.404 2.660 1.00 98.38 93 GLY A O 1
ATOM 696 N N . VAL A 1 94 ? -6.224 -5.031 1.708 1.00 98.81 94 VAL A N 1
ATOM 697 C CA . VAL A 1 94 ? -4.946 -4.322 1.719 1.00 98.81 94 VAL A CA 1
ATOM 698 C C . VAL A 1 94 ? -4.565 -3.895 0.304 1.00 98.81 94 VAL A C 1
ATOM 700 O O . VAL A 1 94 ? -4.631 -4.683 -0.635 1.00 98.81 94 VAL A O 1
ATOM 703 N N . ALA A 1 95 ? -4.123 -2.650 0.148 1.00 98.69 95 ALA A N 1
ATOM 704 C CA . ALA A 1 95 ? -3.504 -2.150 -1.074 1.00 98.69 95 ALA A CA 1
ATOM 705 C C . ALA A 1 95 ? -2.006 -1.929 -0.850 1.00 98.69 95 ALA A C 1
ATOM 707 O O . ALA A 1 95 ? -1.625 -1.063 -0.067 1.00 98.69 95 ALA A O 1
ATOM 708 N N . VAL A 1 96 ? -1.155 -2.671 -1.554 1.00 98.56 96 VAL A N 1
ATOM 709 C CA . VAL A 1 96 ? 0.304 -2.521 -1.515 1.00 98.56 96 VAL A CA 1
ATOM 710 C C . VAL A 1 96 ? 0.755 -1.645 -2.682 1.00 98.56 96 VAL A C 1
ATOM 712 O O . VAL A 1 96 ? 0.826 -2.083 -3.834 1.00 98.56 96 VAL A O 1
ATOM 715 N N . VAL A 1 97 ? 1.087 -0.398 -2.362 1.00 98.31 97 VAL A N 1
ATOM 716 C CA . VAL A 1 97 ? 1.447 0.666 -3.306 1.00 98.31 97 VAL A CA 1
ATOM 717 C C . VAL A 1 97 ? 2.903 1.082 -3.089 1.00 98.31 97 VAL A C 1
ATOM 719 O O . VAL A 1 97 ? 3.363 1.214 -1.961 1.00 98.31 97 VAL A O 1
ATOM 722 N N . GLY A 1 98 ? 3.673 1.289 -4.158 1.00 97.19 98 GLY A N 1
ATOM 723 C CA . GLY A 1 98 ? 4.995 1.928 -4.047 1.00 97.19 98 GLY A CA 1
ATOM 724 C C . GLY A 1 98 ? 4.866 3.438 -3.855 1.00 97.19 98 GLY A C 1
ATOM 725 O O . GLY A 1 98 ? 3.927 4.026 -4.372 1.00 97.19 98 GLY A O 1
ATOM 726 N N . ASP A 1 99 ? 5.807 4.103 -3.191 1.00 96.06 99 ASP A N 1
ATOM 727 C CA . ASP A 1 99 ? 5.802 5.574 -3.071 1.00 96.06 99 ASP A CA 1
ATOM 728 C C . ASP A 1 99 ? 5.714 6.311 -4.427 1.00 96.06 99 ASP A C 1
ATOM 730 O O . ASP A 1 99 ? 4.937 7.256 -4.572 1.00 96.06 99 ASP A O 1
ATOM 734 N N . TYR A 1 100 ? 6.414 5.833 -5.461 1.00 95.81 100 TYR A N 1
ATOM 735 C CA . TYR A 1 100 ? 6.265 6.351 -6.823 1.00 95.81 100 TYR A CA 1
ATOM 736 C C . TYR A 1 100 ? 4.866 6.099 -7.385 1.00 95.81 100 TYR A C 1
ATOM 738 O O . TYR A 1 100 ? 4.274 6.978 -8.004 1.00 95.81 100 TYR A O 1
ATOM 746 N N . ALA A 1 101 ? 4.324 4.901 -7.162 1.00 96.94 101 ALA A N 1
ATOM 747 C CA . ALA A 1 101 ? 2.997 4.526 -7.636 1.00 96.94 101 ALA A CA 1
ATOM 748 C C . ALA A 1 101 ? 1.899 5.346 -6.940 1.00 96.94 101 ALA A C 1
ATOM 750 O O . ALA A 1 101 ? 0.925 5.733 -7.584 1.00 96.94 101 ALA A O 1
ATOM 751 N N . LEU A 1 102 ? 2.096 5.686 -5.662 1.00 97.69 102 LEU A N 1
ATOM 752 C CA . LEU A 1 102 ? 1.234 6.584 -4.903 1.00 97.69 102 LEU A CA 1
ATOM 753 C C . LEU A 1 102 ? 1.190 7.968 -5.557 1.00 97.69 102 LEU A C 1
ATOM 755 O O . LEU A 1 102 ? 0.103 8.510 -5.747 1.00 97.69 102 LEU A O 1
ATOM 759 N N . ALA A 1 103 ? 2.351 8.498 -5.951 1.00 96.12 103 ALA A N 1
ATOM 760 C CA . ALA A 1 103 ? 2.461 9.779 -6.643 1.00 96.12 103 ALA A CA 1
ATOM 761 C C . ALA A 1 103 ? 1.942 9.751 -8.086 1.00 96.12 103 ALA A C 1
ATOM 763 O O . ALA A 1 103 ? 1.382 10.739 -8.551 1.00 96.12 103 ALA A O 1
ATOM 764 N N . HIS A 1 104 ? 2.130 8.637 -8.793 1.00 95.38 104 HIS A N 1
ATOM 765 C CA . HIS A 1 104 ? 1.683 8.471 -10.171 1.00 95.38 104 HIS A CA 1
ATOM 766 C C . HIS A 1 104 ? 0.158 8.391 -10.260 1.00 95.38 104 HIS A C 1
ATOM 768 O O . HIS A 1 104 ? -0.464 9.122 -11.032 1.00 95.38 104 HIS A O 1
ATOM 774 N N . SER A 1 105 ? -0.447 7.480 -9.490 1.00 95.94 105 SER A N 1
ATOM 775 C CA . SER A 1 105 ? -1.897 7.304 -9.528 1.00 95.94 105 SER A CA 1
ATOM 776 C C . SER A 1 105 ? -2.592 6.765 -8.278 1.00 95.94 105 SER A C 1
ATOM 778 O O . SER A 1 105 ? -3.824 6.771 -8.205 1.00 95.94 105 SER A O 1
ATOM 780 N N . GLY A 1 106 ? -1.844 6.337 -7.265 1.00 97.62 106 GLY A N 1
ATOM 781 C CA . GLY A 1 106 ? -2.449 5.800 -6.049 1.00 97.62 106 GLY A CA 1
ATOM 782 C C . GLY A 1 106 ? -3.240 6.856 -5.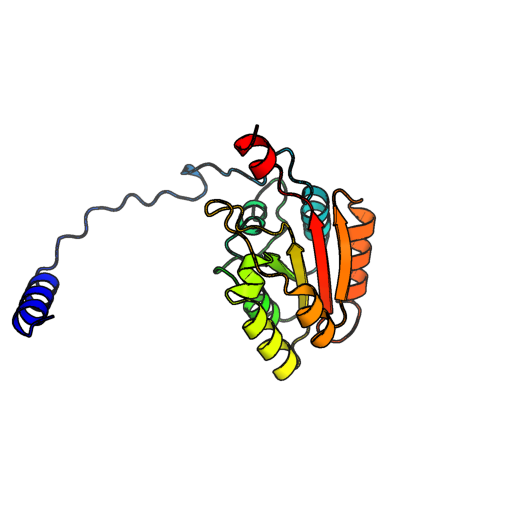275 1.00 97.62 106 GLY A C 1
ATOM 783 O O . GLY A 1 106 ? -4.316 6.557 -4.759 1.00 97.62 106 GLY A O 1
ATOM 784 N N . LEU A 1 107 ? -2.765 8.106 -5.231 1.00 97.50 107 LEU A N 1
ATOM 785 C CA . LEU A 1 107 ? -3.400 9.151 -4.429 1.00 97.50 107 LEU A CA 1
ATOM 786 C C . LEU A 1 107 ? -4.831 9.464 -4.887 1.00 97.50 107 LEU A C 1
ATOM 788 O O . LEU A 1 107 ? -5.719 9.569 -4.041 1.00 97.50 107 LEU A O 1
ATOM 792 N N . GLN A 1 108 ? -5.099 9.548 -6.197 1.00 97.50 108 GLN A N 1
ATOM 793 C CA . GLN A 1 108 ? -6.483 9.708 -6.659 1.00 97.50 108 GLN A CA 1
ATOM 794 C C . GLN A 1 108 ? -7.357 8.496 -6.319 1.00 97.50 108 GLN A C 1
ATOM 796 O O . GLN A 1 108 ? -8.538 8.666 -6.022 1.00 97.50 108 GLN A O 1
ATOM 801 N N . GLY A 1 109 ? -6.780 7.289 -6.317 1.00 97.81 109 GLY A N 1
ATOM 802 C CA . GLY A 1 109 ? -7.469 6.075 -5.888 1.00 97.81 109 GLY A CA 1
ATOM 803 C C . GLY A 1 109 ? -7.902 6.175 -4.428 1.00 97.81 109 GLY A C 1
ATOM 804 O O . GLY A 1 109 ? -9.056 5.893 -4.113 1.00 97.81 109 GLY A O 1
ATOM 805 N N . LEU A 1 110 ? -7.013 6.664 -3.558 1.00 98.44 110 LEU A N 1
ATOM 806 C CA . LEU A 1 110 ? -7.307 6.888 -2.143 1.00 98.44 110 LEU A CA 1
ATOM 807 C C . LEU A 1 110 ? -8.369 7.971 -1.931 1.00 98.44 110 LEU A C 1
ATOM 809 O O . LEU A 1 110 ? -9.313 7.758 -1.176 1.00 98.44 110 LEU A O 1
ATOM 813 N N . ILE A 1 111 ? -8.254 9.108 -2.620 1.00 98.19 111 ILE A N 1
ATOM 814 C CA . ILE A 1 111 ? -9.251 10.187 -2.542 1.00 98.19 111 ILE A CA 1
ATOM 815 C C . ILE A 1 111 ? -10.638 9.658 -2.927 1.00 98.19 111 ILE A C 1
ATOM 817 O O . ILE A 1 111 ? -11.617 9.918 -2.227 1.00 98.19 111 ILE A O 1
ATOM 821 N N . ASN A 1 112 ? -10.724 8.871 -4.003 1.00 98.06 112 ASN A N 1
ATOM 822 C CA . ASN A 1 112 ? -11.982 8.262 -4.416 1.00 98.06 112 ASN A CA 1
ATOM 823 C C . ASN A 1 112 ? -12.490 7.230 -3.396 1.00 98.06 112 ASN A C 1
ATOM 825 O O . ASN A 1 112 ? -13.682 7.220 -3.100 1.00 98.06 112 ASN A O 1
ATOM 829 N N . ALA A 1 113 ? -11.614 6.397 -2.826 1.00 97.94 113 ALA A N 1
ATOM 830 C CA . ALA A 1 113 ? -11.984 5.436 -1.787 1.00 97.94 113 ALA A CA 1
ATOM 831 C C . ALA A 1 113 ? -12.616 6.134 -0.572 1.00 97.94 113 ALA A C 1
ATOM 833 O O . ALA A 1 113 ? -13.712 5.764 -0.153 1.00 97.94 113 ALA A O 1
ATOM 834 N N . ILE A 1 114 ? -11.982 7.203 -0.079 1.00 97.81 114 ILE A N 1
ATOM 835 C CA . ILE A 1 114 ? -12.485 8.017 1.037 1.00 97.81 114 ILE A CA 1
ATOM 836 C C . ILE A 1 114 ? -13.848 8.622 0.690 1.00 97.81 114 ILE A C 1
ATOM 838 O O . ILE A 1 114 ? -14.796 8.506 1.467 1.00 97.81 114 ILE A O 1
ATOM 842 N N . TRP A 1 115 ? -13.968 9.235 -0.491 1.00 97.69 115 TRP A N 1
ATOM 843 C CA . TRP A 1 115 ? -15.218 9.849 -0.943 1.00 97.69 115 TRP A CA 1
ATOM 844 C C . TRP A 1 115 ? -16.371 8.840 -1.021 1.00 97.69 115 TRP A C 1
ATOM 846 O O . TRP A 1 115 ? -17.484 9.119 -0.577 1.00 97.69 115 TRP A O 1
ATOM 856 N N . GLN A 1 116 ? -16.087 7.640 -1.528 1.00 97.38 116 GLN A N 1
ATOM 857 C CA . GLN A 1 116 ? -17.043 6.538 -1.646 1.00 97.38 116 GLN A CA 1
ATOM 858 C C . GLN A 1 116 ? -17.227 5.750 -0.340 1.00 97.38 116 GLN A C 1
ATOM 860 O O . GLN A 1 116 ? -17.946 4.752 -0.336 1.00 97.38 116 GLN A O 1
ATOM 865 N N . LYS A 1 117 ? -16.585 6.172 0.761 1.00 96.94 117 LYS A N 1
ATOM 866 C CA . LYS A 1 117 ? -16.593 5.484 2.062 1.00 96.94 117 LYS A CA 1
ATOM 867 C C . LYS A 1 117 ? -16.176 4.011 1.957 1.00 96.94 117 LYS A C 1
ATOM 869 O O . LYS A 1 117 ? -16.709 3.156 2.658 1.00 96.94 117 LYS A O 1
ATOM 874 N N . ARG A 1 118 ? -15.239 3.714 1.056 1.00 97.69 118 ARG A N 1
ATOM 875 C CA . ARG A 1 118 ? -14.614 2.397 0.922 1.00 97.69 118 ARG A CA 1
ATOM 876 C C . ARG A 1 118 ? -13.491 2.269 1.935 1.00 97.69 118 ARG A C 1
ATOM 878 O O . ARG A 1 118 ? -12.643 3.152 2.068 1.00 97.69 118 ARG A O 1
ATOM 885 N N . GLU A 1 119 ? -13.476 1.154 2.643 1.00 97.69 119 GLU A N 1
ATOM 886 C CA . GLU A 1 119 ? -12.476 0.882 3.662 1.00 97.69 119 GLU A CA 1
ATOM 887 C C . GLU A 1 119 ? -11.323 0.095 3.043 1.00 97.69 119 GLU A C 1
ATOM 889 O O . GLU A 1 119 ? -11.527 -0.914 2.375 1.00 97.69 119 GLU A O 1
ATOM 894 N N . VAL A 1 120 ? -10.099 0.578 3.243 1.00 98.38 120 VAL A N 1
ATOM 895 C CA . VAL A 1 120 ? -8.885 -0.030 2.689 1.00 98.38 120 VAL A CA 1
ATOM 896 C C . VAL A 1 120 ? -7.707 0.270 3.605 1.00 98.38 120 VAL A C 1
ATOM 898 O O . VAL A 1 120 ? -7.592 1.385 4.123 1.00 98.38 120 VAL A O 1
ATOM 901 N N . VAL A 1 121 ? -6.830 -0.711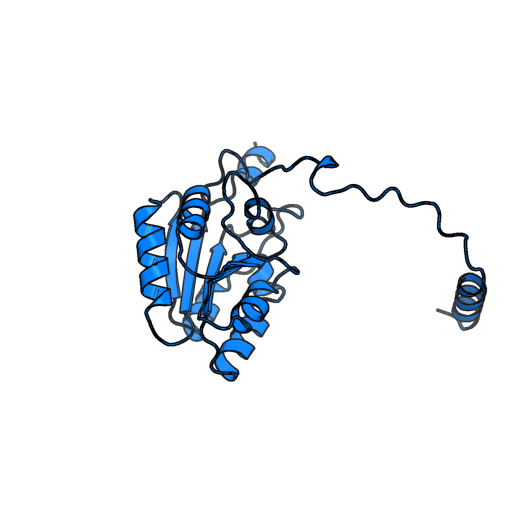 3.807 1.00 98.81 121 VAL A N 1
ATOM 902 C CA . VAL A 1 121 ? -5.525 -0.491 4.441 1.00 98.81 121 VAL A CA 1
ATOM 903 C C . VAL A 1 121 ? -4.489 -0.275 3.346 1.00 98.81 121 VAL A C 1
ATOM 905 O O . VAL A 1 121 ? -4.184 -1.180 2.575 1.00 98.81 121 VAL 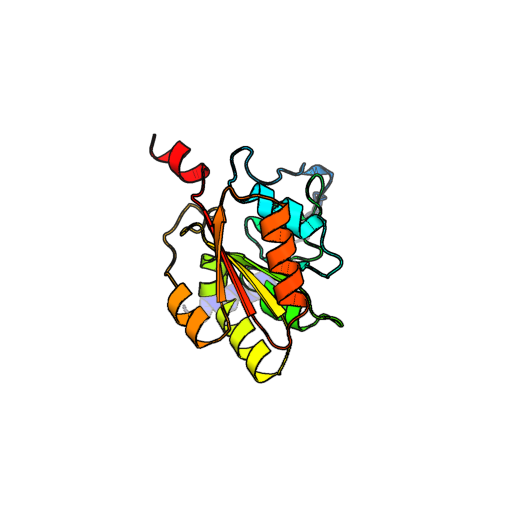A O 1
ATOM 908 N N . VAL A 1 122 ? -3.945 0.935 3.254 1.00 98.75 122 VAL A N 1
ATOM 909 C CA . VAL A 1 122 ? -2.935 1.295 2.255 1.00 98.75 122 VAL A CA 1
ATOM 910 C C . VAL A 1 122 ? -1.540 1.069 2.828 1.00 98.75 122 VAL A C 1
ATOM 912 O O . VAL A 1 122 ? -1.082 1.810 3.692 1.00 98.75 122 VAL A O 1
ATOM 915 N N . VAL A 1 123 ? -0.829 0.071 2.322 1.00 98.75 123 VAL A N 1
ATOM 916 C CA . VAL A 1 123 ? 0.575 -0.179 2.651 1.00 98.75 123 VAL A CA 1
ATOM 917 C C . VAL A 1 123 ? 1.454 0.509 1.618 1.00 98.75 123 VAL A C 1
ATOM 919 O O . VAL A 1 123 ? 1.498 0.099 0.458 1.00 98.75 123 VAL A O 1
ATOM 922 N N . VAL A 1 124 ? 2.181 1.542 2.040 1.00 98.50 124 VAL A N 1
ATOM 923 C CA . VAL A 1 124 ? 3.119 2.263 1.176 1.00 98.50 124 VAL A CA 1
ATOM 924 C C . VAL A 1 124 ? 4.517 1.673 1.329 1.00 98.50 124 VAL A C 1
ATOM 926 O O . VAL A 1 124 ? 5.131 1.793 2.387 1.00 98.50 124 VAL A O 1
ATOM 929 N N . LEU A 1 125 ? 5.045 1.075 0.260 1.00 97.38 125 LEU A N 1
ATOM 930 C CA . LEU A 1 125 ? 6.450 0.684 0.139 1.00 97.38 125 LEU A CA 1
ATOM 931 C C . LEU A 1 125 ? 7.291 1.938 -0.143 1.00 97.38 125 LEU A C 1
ATOM 933 O O . LEU A 1 125 ? 7.457 2.333 -1.300 1.00 97.38 125 LEU A O 1
ATOM 937 N N . LYS A 1 126 ? 7.807 2.577 0.911 1.00 96.44 126 LYS A N 1
ATOM 938 C CA . LYS A 1 126 ? 8.605 3.805 0.824 1.00 96.44 126 LYS A CA 1
ATOM 939 C C . LYS A 1 126 ? 10.093 3.476 0.759 1.00 96.44 126 LYS A C 1
ATOM 941 O O . LYS A 1 126 ? 10.745 3.238 1.775 1.00 96.44 126 LYS A O 1
ATOM 946 N N . ASN A 1 127 ? 10.637 3.467 -0.453 1.00 93.12 127 ASN A N 1
ATOM 947 C CA . ASN A 1 127 ? 12.069 3.272 -0.706 1.00 93.12 127 ASN A CA 1
ATOM 948 C C . ASN A 1 127 ? 12.740 4.488 -1.370 1.00 93.12 127 ASN A C 1
ATOM 950 O O . ASN A 1 127 ? 13.927 4.439 -1.696 1.00 93.12 127 ASN A O 1
ATOM 954 N N . ASN A 1 128 ? 11.982 5.578 -1.507 1.00 90.62 128 ASN A N 1
ATOM 955 C CA . ASN A 1 128 ? 12.314 6.879 -2.073 1.00 90.62 128 ASN A CA 1
ATOM 956 C C . ASN A 1 128 ? 12.788 6.830 -3.536 1.00 90.62 128 ASN A C 1
ATOM 958 O O . ASN A 1 128 ? 13.496 7.734 -3.984 1.00 90.62 128 ASN A O 1
ATOM 962 N N . MET A 1 129 ? 12.415 5.788 -4.292 1.00 89.12 129 MET A N 1
ATOM 963 C CA . MET A 1 129 ? 12.854 5.622 -5.678 1.00 89.12 129 MET A CA 1
ATOM 964 C C . MET A 1 129 ? 11.915 4.765 -6.544 1.00 89.12 129 MET A C 1
ATOM 966 O O . MET A 1 129 ? 11.300 3.796 -6.107 1.00 89.12 129 MET A O 1
ATOM 970 N N . ALA A 1 130 ? 11.936 4.992 -7.855 1.00 89.75 130 ALA A N 1
ATOM 971 C CA . ALA A 1 130 ? 11.325 4.072 -8.813 1.00 89.75 130 ALA A CA 1
ATOM 972 C C . ALA A 1 130 ? 12.254 2.862 -9.101 1.00 89.75 130 ALA A C 1
ATOM 974 O O . ALA A 1 130 ? 12.957 2.790 -10.114 1.00 89.75 130 ALA A O 1
ATOM 975 N N . ALA A 1 131 ? 12.289 1.895 -8.174 1.00 87.00 131 ALA A N 1
ATOM 976 C CA . ALA A 1 131 ? 13.266 0.790 -8.129 1.00 87.00 131 ALA A CA 1
ATOM 977 C C . ALA A 1 131 ? 13.319 -0.119 -9.375 1.00 87.00 131 ALA A C 1
ATOM 979 O O . ALA A 1 131 ? 14.380 -0.653 -9.733 1.00 87.00 131 ALA A O 1
ATOM 980 N N . MET A 1 132 ? 12.184 -0.312 -10.049 1.00 87.38 132 MET A N 1
ATOM 981 C CA . MET A 1 132 ? 12.096 -1.202 -11.211 1.00 87.38 132 MET A CA 1
ATOM 982 C C . MET A 1 132 ? 12.418 -0.517 -12.541 1.00 87.38 132 MET A C 1
ATOM 984 O O . MET A 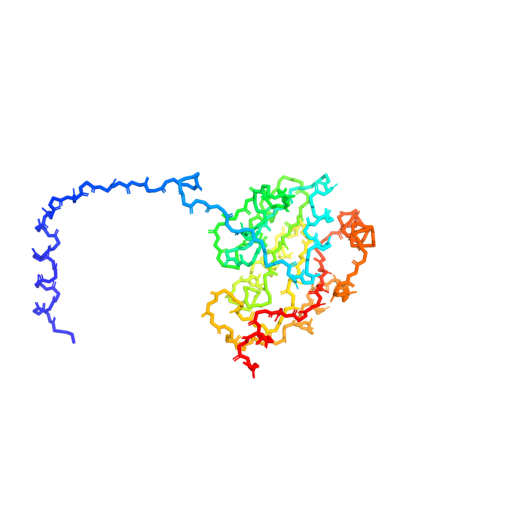1 132 ? 12.822 -1.207 -13.472 1.00 87.38 132 MET A O 1
ATOM 988 N N . THR A 1 133 ? 12.320 0.812 -12.622 1.00 84.88 133 THR A N 1
ATOM 989 C CA . THR A 1 133 ? 12.410 1.573 -13.882 1.00 84.88 133 THR A CA 1
ATOM 990 C C . THR A 1 133 ? 13.689 2.393 -14.028 1.00 84.88 133 THR A C 1
ATOM 992 O O . THR A 1 133 ? 13.800 3.179 -14.963 1.00 84.88 133 THR A O 1
ATOM 995 N N . GLY A 1 134 ? 14.664 2.229 -13.130 1.00 81.88 134 GLY A N 1
ATOM 996 C CA . GLY A 1 134 ? 15.972 2.883 -13.253 1.00 81.88 134 GLY A CA 1
ATOM 997 C C . GLY A 1 134 ? 16.447 3.621 -12.008 1.00 81.88 134 GLY A C 1
ATOM 998 O O . GLY A 1 134 ? 17.644 3.859 -11.904 1.00 81.88 134 GLY A O 1
ATOM 999 N N . GLY A 1 135 ? 15.570 3.877 -11.038 1.00 87.19 135 GLY A N 1
ATOM 1000 C CA . GLY A 1 135 ? 15.919 4.533 -9.778 1.00 87.19 135 GLY A CA 1
ATOM 1001 C C . GLY A 1 135 ? 15.789 6.045 -9.777 1.00 87.19 135 GLY A C 1
ATOM 1002 O O . GLY A 1 135 ? 16.552 6.743 -9.122 1.00 87.19 135 GLY A O 1
ATOM 1003 N N . GLN A 1 136 ? 14.796 6.535 -10.506 1.00 90.31 136 GLN A N 1
ATOM 1004 C CA . GLN A 1 136 ? 14.364 7.921 -10.489 1.00 90.31 136 GLN A CA 1
ATOM 1005 C C . GLN A 1 136 ? 13.928 8.337 -9.077 1.00 90.31 136 GLN A C 1
ATOM 1007 O O . GLN A 1 136 ? 13.350 7.530 -8.346 1.00 90.31 136 GLN A O 1
ATOM 1012 N N . ALA A 1 137 ? 14.178 9.600 -8.725 1.00 90.75 137 ALA A N 1
ATOM 1013 C CA . ALA A 1 137 ? 13.726 10.186 -7.468 1.00 90.75 137 ALA A CA 1
ATOM 1014 C C . ALA A 1 137 ? 12.191 10.248 -7.396 1.00 90.75 137 ALA A C 1
ATOM 1016 O O . ALA A 1 137 ? 11.513 10.407 -8.414 1.00 90.75 137 ALA A O 1
ATOM 1017 N N . VAL A 1 138 ? 11.659 10.142 -6.180 1.00 92.00 138 VAL A N 1
ATOM 1018 C CA . VAL A 1 138 ? 10.219 10.098 -5.898 1.00 92.00 138 VAL A CA 1
ATOM 1019 C C . VAL A 1 138 ? 9.859 11.222 -4.923 1.00 92.00 138 VAL A C 1
ATOM 1021 O O . VAL A 1 138 ? 10.599 11.432 -3.960 1.00 92.00 138 VAL A O 1
ATOM 1024 N N . PRO A 1 139 ? 8.753 11.959 -5.139 1.00 93.38 139 PRO A N 1
ATOM 1025 C CA . PRO A 1 139 ? 8.299 12.961 -4.181 1.00 93.38 139 PRO A CA 1
ATOM 1026 C C . PRO A 1 139 ? 7.851 12.311 -2.866 1.00 93.38 139 PRO A C 1
ATOM 1028 O O . PRO A 1 139 ? 7.193 11.271 -2.864 1.00 93.38 139 PRO A O 1
ATOM 1031 N N . ASP A 1 140 ? 8.155 12.951 -1.737 1.00 94.44 140 ASP A N 1
ATOM 1032 C CA . ASP A 1 140 ? 7.671 12.483 -0.441 1.00 94.44 140 ASP A CA 1
ATOM 1033 C C . ASP A 1 140 ? 6.234 12.952 -0.187 1.00 94.44 140 ASP A C 1
ATOM 1035 O O . ASP A 1 140 ? 5.986 14.121 0.110 1.00 94.44 140 ASP A O 1
ATOM 1039 N N . LEU A 1 141 ? 5.286 12.021 -0.291 1.00 95.81 141 LEU A N 1
ATOM 1040 C CA . LEU A 1 141 ? 3.862 12.274 -0.068 1.00 95.81 141 LEU A CA 1
ATOM 1041 C C . LEU A 1 141 ? 3.390 11.932 1.346 1.00 95.81 141 LEU A C 1
ATOM 1043 O O . LEU A 1 141 ? 2.199 12.030 1.626 1.00 95.81 141 LEU A O 1
ATOM 1047 N N . THR A 1 142 ? 4.299 11.564 2.248 1.00 95.12 142 THR A N 1
ATOM 1048 C CA . THR A 1 142 ? 3.960 11.105 3.601 1.00 95.12 142 THR A CA 1
ATOM 1049 C C . THR A 1 142 ? 3.079 12.104 4.354 1.00 95.12 142 THR A C 1
ATOM 1051 O O . THR A 1 142 ? 2.007 11.741 4.827 1.00 95.12 142 THR A O 1
ATOM 1054 N N . LYS A 1 143 ? 3.465 13.386 4.365 1.00 95.75 143 LYS A N 1
ATOM 1055 C CA . LYS A 1 143 ? 2.696 14.444 5.042 1.00 95.75 143 LYS A CA 1
ATOM 1056 C C . LYS A 1 143 ? 1.299 14.632 4.462 1.00 95.75 143 LYS A C 1
ATOM 1058 O O . LYS A 1 143 ? 0.377 14.969 5.189 1.00 95.75 143 LYS A O 1
ATOM 1063 N N . LEU A 1 144 ? 1.146 14.451 3.151 1.00 96.38 144 LEU A N 1
ATOM 1064 C CA . LEU A 1 144 ? -0.157 14.528 2.493 1.00 96.38 144 LEU A CA 1
ATOM 1065 C C . LEU A 1 144 ? -1.010 13.296 2.813 1.00 96.38 144 LEU A C 1
ATOM 1067 O O . LEU A 1 144 ? -2.220 13.402 2.957 1.00 96.38 144 LEU A O 1
ATOM 1071 N N . LEU A 1 145 ? -0.392 12.126 2.954 1.00 96.81 145 LEU A N 1
ATOM 1072 C CA . LEU A 1 145 ? -1.092 10.914 3.361 1.00 96.81 145 LEU A CA 1
ATOM 1073 C C . LEU A 1 145 ? -1.640 11.039 4.791 1.00 96.81 145 LEU A C 1
ATOM 1075 O O . LEU A 1 145 ? -2.799 10.702 5.025 1.00 96.81 145 LEU A O 1
ATOM 1079 N N . GLU A 1 146 ? -0.852 11.610 5.707 1.00 97.50 146 GLU A N 1
ATOM 1080 C CA . GLU A 1 146 ? -1.247 11.877 7.098 1.00 97.50 146 GLU A CA 1
ATOM 1081 C C . GLU A 1 146 ? -2.450 12.825 7.223 1.00 97.50 146 GLU A C 1
ATOM 1083 O O . GLU A 1 146 ? -3.218 12.711 8.178 1.00 97.50 146 GLU A O 1
ATOM 1088 N N . THR A 1 147 ? -2.647 13.751 6.275 1.00 97.44 147 THR A N 1
ATOM 1089 C CA . THR A 1 147 ? -3.821 14.644 6.289 1.00 97.44 147 THR A CA 1
ATOM 1090 C C . THR A 1 147 ? -5.084 13.982 5.746 1.00 97.44 147 THR A C 1
ATOM 1092 O O . THR A 1 147 ? -6.183 14.438 6.061 1.00 97.44 147 THR A O 1
ATOM 1095 N N . LEU A 1 148 ? -4.950 12.928 4.935 1.00 97.56 148 LEU A N 1
ATOM 1096 C CA . LEU A 1 148 ? -6.076 12.224 4.319 1.00 97.56 148 LEU A CA 1
ATOM 1097 C C . LEU A 1 148 ? -6.575 11.065 5.177 1.00 97.56 148 LEU A C 1
ATOM 1099 O O . LEU A 1 148 ? -7.782 10.845 5.268 1.00 97.56 148 LEU A O 1
ATOM 1103 N N . VAL A 1 149 ? -5.657 10.310 5.782 1.00 98.06 149 VAL A N 1
ATOM 1104 C CA . VAL A 1 149 ? -5.977 9.110 6.556 1.00 98.06 149 VAL A CA 1
ATOM 1105 C C . VAL A 1 149 ? -5.059 8.953 7.758 1.00 98.06 149 VAL A C 1
ATOM 1107 O O . VA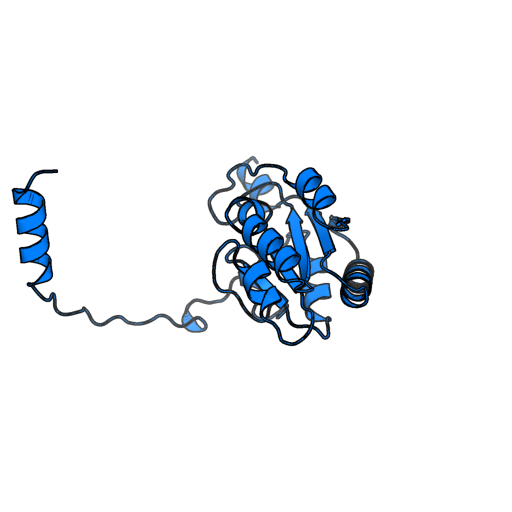L A 1 149 ? -3.903 9.380 7.774 1.00 98.06 149 VAL A O 1
ATOM 1110 N N . ARG A 1 150 ? -5.562 8.239 8.766 1.00 97.88 150 ARG A N 1
ATOM 1111 C CA . ARG A 1 150 ? -4.745 7.786 9.890 1.00 97.88 150 ARG A CA 1
ATOM 1112 C C . ARG A 1 150 ? -3.585 6.943 9.364 1.00 97.88 150 ARG A C 1
ATOM 1114 O O . ARG A 1 150 ? -3.814 5.931 8.703 1.00 97.88 150 ARG A O 1
ATOM 1121 N N . THR A 1 151 ? -2.366 7.360 9.685 1.00 98.44 151 THR A N 1
ATOM 1122 C CA . THR A 1 151 ? -1.141 6.787 9.123 1.00 98.44 151 THR A CA 1
ATOM 1123 C C . THR A 1 151 ? -0.221 6.279 10.233 1.00 98.44 151 THR A C 1
ATOM 1125 O O . THR A 1 151 ? -0.002 6.972 11.225 1.00 98.44 151 THR A O 1
ATOM 1128 N N . ARG A 1 152 ? 0.301 5.058 10.078 1.00 98.12 152 ARG A N 1
ATOM 1129 C CA . ARG A 1 152 ? 1.332 4.444 10.933 1.00 98.12 152 ARG A CA 1
ATOM 1130 C C . ARG A 1 152 ? 2.648 4.357 10.163 1.00 98.12 152 ARG A C 1
ATOM 1132 O O . ARG A 1 152 ? 2.635 4.157 8.952 1.00 98.12 152 ARG A O 1
ATOM 1139 N N . PHE A 1 153 ? 3.768 4.444 10.869 1.00 98.25 153 PHE A N 1
ATOM 1140 C CA . PHE A 1 153 ? 5.108 4.312 10.303 1.00 98.25 153 PHE A CA 1
ATOM 1141 C C . PHE A 1 153 ? 5.796 3.064 10.836 1.00 98.25 153 PHE A C 1
ATOM 1143 O O . PHE A 1 153 ? 5.739 2.804 12.035 1.00 98.25 153 PHE A O 1
ATOM 1150 N N . ILE A 1 154 ? 6.439 2.309 9.947 1.00 98.19 154 ILE A N 1
ATOM 1151 C CA . ILE A 1 154 ? 7.269 1.153 10.293 1.00 98.19 154 ILE A CA 1
ATOM 1152 C C . ILE A 1 154 ? 8.563 1.250 9.488 1.00 98.19 154 ILE A C 1
ATOM 1154 O O . ILE A 1 154 ? 8.522 1.429 8.272 1.00 98.19 154 ILE A O 1
ATOM 1158 N N . GLU A 1 155 ? 9.713 1.126 10.142 1.00 97.75 155 GLU A N 1
ATOM 1159 C CA . GLU A 1 155 ? 11.006 1.023 9.461 1.00 97.75 155 GLU A CA 1
ATOM 1160 C C . GLU A 1 155 ? 11.388 -0.446 9.264 1.00 97.75 155 GLU A C 1
ATOM 1162 O O . GLU A 1 155 ? 11.131 -1.287 10.124 1.00 97.75 155 GLU A O 1
ATOM 1167 N N . VAL A 1 156 ? 11.990 -0.769 8.117 1.00 95.81 156 VAL A N 1
ATOM 1168 C CA . VAL A 1 156 ? 12.435 -2.128 7.788 1.00 95.81 156 VAL A CA 1
ATOM 1169 C C . VAL A 1 156 ? 13.942 -2.194 7.502 1.00 95.81 156 VAL A C 1
ATOM 1171 O O . VAL A 1 156 ? 14.495 -1.243 6.939 1.00 95.81 156 VAL A O 1
ATOM 1174 N N . PRO A 1 157 ? 14.624 -3.314 7.832 1.00 92.19 157 PRO A N 1
ATOM 1175 C CA . PRO A 1 157 ? 14.070 -4.617 8.231 1.00 92.19 157 PRO A CA 1
ATOM 1176 C C . PRO A 1 157 ? 13.507 -4.629 9.663 1.00 92.19 157 PRO A C 1
ATOM 1178 O O . PRO A 1 157 ? 14.207 -4.297 10.610 1.00 92.19 157 PRO A O 1
ATOM 1181 N N . GLY A 1 158 ? 12.240 -5.029 9.798 1.00 91.62 158 GLY A N 1
ATOM 1182 C CA . GLY A 1 158 ? 11.537 -5.207 11.075 1.00 91.62 158 GLY A CA 1
ATOM 1183 C C . GLY A 1 158 ? 11.123 -6.667 11.281 1.00 91.62 158 GLY A C 1
ATOM 1184 O O . GLY A 1 158 ? 11.399 -7.516 10.427 1.00 91.62 158 GLY A O 1
ATOM 1185 N N . SER A 1 159 ? 10.461 -6.975 12.400 1.00 96.81 159 SER A N 1
ATOM 1186 C CA . SER A 1 159 ? 9.936 -8.330 12.635 1.00 96.81 159 SER A CA 1
ATOM 1187 C C . SER A 1 159 ? 8.670 -8.593 11.811 1.00 96.81 159 SER A C 1
ATOM 1189 O O . SER A 1 159 ? 7.897 -7.676 11.532 1.00 96.81 159 SER A O 1
ATOM 1191 N N . VAL A 1 160 ? 8.456 -9.847 11.396 1.00 97.94 160 VAL A N 1
ATOM 1192 C CA . VAL A 1 160 ? 7.249 -10.226 10.639 1.00 97.94 160 VAL A CA 1
ATOM 1193 C C . VAL A 1 160 ? 6.017 -10.061 11.526 1.00 97.94 160 VAL A C 1
ATOM 1195 O O . VAL A 1 160 ? 5.013 -9.514 11.088 1.00 97.94 160 VAL A O 1
ATOM 1198 N N . GLU A 1 161 ? 6.135 -10.472 12.784 1.00 98.25 161 GLU A N 1
ATOM 1199 C CA . GLU A 1 161 ? 5.066 -10.502 13.778 1.00 98.25 161 GLU A CA 1
ATOM 1200 C C . GLU A 1 161 ? 4.570 -9.090 14.130 1.00 98.25 161 GLU A C 1
ATOM 1202 O O . GLU A 1 161 ? 3.368 -8.862 14.248 1.00 98.25 161 GLU A O 1
ATOM 1207 N N . GLU A 1 162 ? 5.472 -8.111 14.241 1.00 97.38 162 GLU A N 1
ATOM 1208 C CA . GLU A 1 162 ? 5.105 -6.708 14.474 1.00 97.38 162 GLU A CA 1
ATOM 1209 C C . GLU A 1 162 ? 4.348 -6.112 13.284 1.00 97.38 162 GLU A C 1
ATOM 1211 O O . GLU A 1 162 ? 3.333 -5.435 13.463 1.00 97.38 162 GLU A O 1
ATOM 1216 N N . ILE A 1 163 ? 4.818 -6.383 12.062 1.00 98.44 163 ILE A N 1
ATOM 1217 C CA . ILE A 1 163 ? 4.175 -5.892 10.840 1.00 98.44 163 ILE A CA 1
ATOM 1218 C C . ILE A 1 163 ? 2.798 -6.542 10.671 1.00 98.44 163 ILE A C 1
ATOM 1220 O O . ILE A 1 163 ? 1.825 -5.856 10.364 1.00 98.44 163 ILE A O 1
ATOM 1224 N N . GLU A 1 164 ? 2.704 -7.848 10.910 1.00 98.50 164 GLU A N 1
ATOM 1225 C CA . GLU A 1 164 ? 1.463 -8.622 10.881 1.00 98.50 164 GLU A CA 1
ATOM 1226 C C . GLU A 1 164 ? 0.447 -8.101 11.910 1.00 98.50 164 GLU A C 1
ATOM 1228 O O . GLU A 1 164 ? -0.711 -7.862 11.562 1.00 98.50 164 GLU A O 1
ATOM 1233 N N . SER A 1 165 ? 0.874 -7.839 13.151 1.00 98.44 165 SER A N 1
ATOM 1234 C CA . SER A 1 165 ? 0.015 -7.228 14.178 1.00 98.44 165 SER A CA 1
ATOM 1235 C C . SER A 1 165 ? -0.487 -5.858 13.732 1.00 98.44 165 SER A C 1
ATOM 1237 O O . SER A 1 165 ? -1.682 -5.576 13.809 1.00 98.44 165 SER A O 1
ATOM 1239 N N . ALA A 1 166 ? 0.401 -5.014 13.199 1.00 98.44 166 ALA A N 1
ATOM 1240 C CA . ALA A 1 166 ? 0.023 -3.693 12.718 1.00 98.44 166 ALA A CA 1
ATOM 1241 C C . ALA A 1 166 ? -1.007 -3.763 11.579 1.00 98.44 166 ALA A C 1
ATOM 1243 O O . ALA A 1 166 ? -1.975 -3.007 11.595 1.00 98.44 166 ALA A O 1
ATOM 1244 N N . LEU A 1 167 ? -0.835 -4.677 10.621 1.00 98.62 167 LEU A N 1
ATOM 1245 C CA . LEU A 1 167 ? -1.785 -4.895 9.525 1.00 98.62 167 LEU A CA 1
ATOM 1246 C C . LEU A 1 167 ? -3.157 -5.336 10.049 1.00 98.62 167 LEU A C 1
ATOM 1248 O O . LEU A 1 167 ? -4.166 -4.728 9.690 1.00 98.62 167 LEU A O 1
ATOM 1252 N N . ASN A 1 168 ? -3.196 -6.326 10.943 1.00 98.62 168 ASN A N 1
ATOM 1253 C CA . ASN A 1 168 ? -4.439 -6.824 11.538 1.00 98.62 168 ASN A CA 1
ATOM 1254 C C . ASN A 1 168 ? -5.164 -5.753 12.370 1.00 98.62 168 ASN A C 1
ATOM 1256 O O . ASN A 1 168 ? -6.380 -5.598 12.268 1.00 98.62 168 ASN A O 1
ATOM 1260 N N . GLU A 1 169 ? -4.431 -4.949 13.143 1.00 98.44 169 GLU A N 1
ATOM 1261 C CA . GLU A 1 169 ? -5.002 -3.817 13.880 1.00 98.44 169 GLU A CA 1
ATOM 1262 C C . GLU A 1 169 ? -5.622 -2.762 12.955 1.00 98.44 169 GLU A C 1
ATOM 1264 O O . GLU A 1 169 ? -6.614 -2.128 13.316 1.00 98.44 169 GLU A O 1
ATOM 1269 N N . GLU A 1 170 ? -5.021 -2.514 11.790 1.00 98.44 170 GLU A N 1
ATOM 1270 C CA . GLU A 1 170 ? -5.548 -1.569 10.806 1.00 98.44 170 GLU A CA 1
ATOM 1271 C C . GLU A 1 170 ? -6.749 -2.125 10.036 1.00 98.44 170 GLU A C 1
ATOM 1273 O O . GLU A 1 170 ? -7.692 -1.377 9.758 1.00 98.44 170 GLU A O 1
ATOM 1278 N N . LEU A 1 171 ? -6.752 -3.426 9.742 1.00 98.50 171 LEU A N 1
ATOM 1279 C CA . LEU A 1 171 ? -7.891 -4.126 9.149 1.00 98.50 171 LEU A CA 1
ATOM 1280 C C . LEU A 1 171 ? -9.100 -4.130 10.097 1.00 98.50 171 LEU A C 1
ATOM 1282 O O . LEU A 1 171 ? -10.209 -3.850 9.656 1.00 98.50 171 LEU A O 1
ATOM 1286 N N . ALA A 1 172 ? -8.892 -4.334 11.400 1.00 98.12 172 ALA A N 1
ATOM 1287 C CA . ALA A 1 172 ? -9.975 -4.388 12.387 1.00 98.12 172 ALA A CA 1
ATOM 1288 C C . ALA A 1 172 ? -10.643 -3.029 12.688 1.00 98.12 172 ALA A C 1
ATOM 1290 O O . ALA A 1 172 ? -11.751 -2.982 13.225 1.00 98.12 172 ALA A O 1
ATOM 1291 N N . LYS A 1 173 ? -9.978 -1.905 12.393 1.00 97.62 173 LYS A N 1
ATOM 1292 C CA . LYS A 1 173 ? -10.524 -0.557 12.635 1.00 97.62 173 LYS A CA 1
ATOM 1293 C C . LYS A 1 173 ? -11.407 -0.110 11.464 1.00 97.62 173 LYS A C 1
ATOM 1295 O O . LYS A 1 173 ? -11.046 -0.374 10.321 1.00 97.62 173 LYS A O 1
ATOM 1300 N N . PRO A 1 174 ? -12.497 0.639 11.694 1.00 96.81 174 PRO A N 1
ATOM 1301 C CA . PRO A 1 174 ? -13.290 1.200 10.604 1.00 96.81 174 PRO A CA 1
ATOM 1302 C C . PRO A 1 174 ? -12.522 2.292 9.843 1.00 96.81 174 PRO A C 1
ATOM 1304 O O . PRO A 1 174 ? -11.604 2.930 10.373 1.00 96.81 174 PRO A O 1
ATOM 1307 N N . GLY A 1 175 ? -12.942 2.533 8.607 1.00 96.62 175 GLY A N 1
ATOM 1308 C CA . GLY A 1 175 ? -12.390 3.531 7.700 1.00 96.62 175 GLY A CA 1
ATOM 1309 C C . GLY A 1 175 ? -11.095 3.107 7.005 1.00 96.62 175 GLY A C 1
ATOM 1310 O O . GLY A 1 175 ? -10.479 2.078 7.303 1.00 96.62 175 GLY A O 1
ATOM 1311 N N . SER A 1 176 ? -10.674 3.930 6.046 1.00 98.19 176 SER A N 1
ATOM 1312 C CA . SER A 1 176 ? -9.390 3.768 5.366 1.00 98.19 176 SER A CA 1
ATOM 1313 C C . SER A 1 176 ? -8.236 4.223 6.267 1.00 98.19 176 SER A C 1
ATOM 1315 O O . SER A 1 176 ? -8.345 5.213 6.996 1.00 98.19 176 SER A O 1
ATOM 1317 N N . SER A 1 177 ? -7.111 3.520 6.203 1.00 98.62 177 SER A N 1
ATOM 1318 C CA . SER A 1 177 ? -5.884 3.881 6.919 1.00 98.62 177 SER A CA 1
ATOM 1319 C C . SER A 1 177 ? -4.655 3.593 6.070 1.00 98.62 177 SER A C 1
ATOM 1321 O O . SER A 1 177 ? -4.753 2.975 5.009 1.00 98.62 177 SER A O 1
ATOM 1323 N N . ALA A 1 178 ? -3.496 4.063 6.522 1.00 98.69 178 ALA A N 1
ATOM 1324 C CA . ALA A 1 178 ? -2.229 3.795 5.866 1.00 98.69 178 ALA A CA 1
ATOM 1325 C C . ALA A 1 178 ? -1.155 3.279 6.830 1.00 98.69 178 ALA A C 1
ATOM 1327 O O . ALA A 1 178 ? -1.083 3.682 7.991 1.00 98.69 178 ALA A O 1
ATOM 1328 N N . ILE A 1 179 ? -0.280 2.418 6.314 1.00 98.69 179 ILE A N 1
ATOM 1329 C CA . ILE A 1 179 ? 0.975 2.013 6.942 1.00 98.69 179 ILE A CA 1
ATOM 1330 C C . ILE A 1 179 ? 2.098 2.341 5.961 1.00 98.69 179 ILE A C 1
ATOM 1332 O O . ILE A 1 179 ? 2.222 1.724 4.904 1.00 98.69 179 ILE A O 1
ATOM 1336 N N . VAL A 1 180 ? 2.925 3.322 6.303 1.00 98.56 180 VAL A N 1
ATOM 1337 C CA . VAL A 1 180 ? 4.121 3.666 5.536 1.00 98.56 180 VAL A CA 1
ATOM 1338 C C . VAL A 1 180 ? 5.270 2.810 6.044 1.00 98.56 180 VAL A C 1
ATOM 1340 O O . VAL A 1 180 ? 5.782 3.018 7.145 1.00 98.56 180 VAL A O 1
ATOM 1343 N N . VAL A 1 181 ? 5.676 1.847 5.222 1.00 98.31 181 VAL A N 1
ATOM 1344 C CA . VAL A 1 181 ? 6.801 0.961 5.504 1.00 98.31 181 VAL A CA 1
ATOM 1345 C C . VAL A 1 181 ? 8.030 1.529 4.804 1.00 98.31 181 VAL A C 1
ATOM 1347 O O . VAL A 1 181 ? 8.065 1.610 3.578 1.00 98.31 181 VAL A O 1
ATOM 1350 N N . SER A 1 182 ? 9.025 1.965 5.572 1.00 97.19 182 SER A N 1
ATOM 1351 C CA . SER A 1 182 ? 10.194 2.690 5.067 1.00 97.19 182 SER A CA 1
ATOM 1352 C C . SER A 1 182 ? 11.448 1.825 5.098 1.00 97.19 182 SER A C 1
ATOM 1354 O O . SER A 1 182 ? 11.787 1.262 6.133 1.00 97.19 182 SER A O 1
ATOM 1356 N N . GLY A 1 183 ? 12.173 1.742 3.982 1.00 94.25 183 GLY A N 1
ATOM 1357 C CA . GLY A 1 183 ? 13.413 0.967 3.891 1.00 94.25 183 GLY A CA 1
ATOM 1358 C C . GLY A 1 183 ? 14.253 1.343 2.676 1.00 94.25 183 GLY A C 1
ATOM 1359 O O . GLY A 1 183 ? 13.725 1.778 1.656 1.00 94.25 183 GLY A O 1
ATOM 1360 N N . ARG A 1 184 ? 15.577 1.175 2.746 1.00 90.44 184 ARG A N 1
ATOM 1361 C CA . ARG A 1 184 ? 16.476 1.510 1.625 1.00 90.44 184 ARG A CA 1
ATOM 1362 C C . ARG A 1 184 ? 16.548 0.384 0.596 1.00 90.44 184 ARG A C 1
ATOM 1364 O O . ARG A 1 184 ? 16.729 -0.779 0.936 1.00 90.44 184 ARG A O 1
ATOM 1371 N N . CYS A 1 185 ? 16.444 0.714 -0.689 1.00 87.38 185 CYS A N 1
ATOM 1372 C CA . CYS A 1 185 ? 16.557 -0.291 -1.742 1.00 87.38 185 CYS A CA 1
ATOM 1373 C C . CYS A 1 185 ? 18.022 -0.712 -1.966 1.00 87.38 185 CYS A C 1
ATOM 1375 O O . CYS A 1 185 ? 18.805 0.049 -2.532 1.00 87.38 185 CYS A O 1
ATOM 1377 N N . ALA A 1 186 ? 18.360 -1.965 -1.647 1.00 81.38 186 ALA A N 1
ATOM 1378 C CA . ALA A 1 186 ? 19.707 -2.530 -1.829 1.00 81.38 186 ALA A CA 1
ATOM 1379 C C . ALA A 1 186 ? 20.228 -2.510 -3.287 1.00 81.38 186 ALA A C 1
ATOM 1381 O O . ALA A 1 186 ? 21.421 -2.667 -3.538 1.00 81.38 186 ALA A O 1
ATOM 1382 N N . LYS A 1 187 ? 19.346 -2.321 -4.280 1.00 74.06 187 LYS A N 1
ATOM 1383 C CA . LYS A 1 187 ? 19.730 -2.219 -5.698 1.00 74.06 187 LYS A CA 1
ATOM 1384 C C . LYS A 1 187 ? 20.453 -0.902 -6.023 1.00 74.06 187 LYS A C 1
ATOM 1386 O O . LYS A 1 187 ? 21.182 -0.866 -7.011 1.00 74.06 187 LYS A O 1
ATOM 1391 N N . ILE A 1 188 ? 20.258 0.156 -5.226 1.00 66.00 188 ILE A N 1
ATOM 1392 C CA . ILE A 1 188 ? 21.022 1.409 -5.354 1.00 66.00 188 ILE A CA 1
ATOM 1393 C C . ILE A 1 188 ? 22.455 1.219 -4.873 1.00 66.00 188 ILE A C 1
ATOM 1395 O O . ILE A 1 188 ? 23.372 1.607 -5.591 1.00 66.00 188 ILE A O 1
ATOM 1399 N N . ASP A 1 189 ? 22.652 0.601 -3.705 1.00 57.91 189 ASP A N 1
ATOM 1400 C CA . ASP A 1 189 ? 23.988 0.473 -3.106 1.00 57.91 189 ASP A CA 1
ATOM 1401 C C . ASP A 1 189 ? 24.953 -0.266 -4.044 1.00 57.91 189 ASP A C 1
ATOM 1403 O O . ASP A 1 189 ? 26.120 0.090 -4.154 1.00 57.91 189 ASP A O 1
ATOM 1407 N N . LYS A 1 190 ? 24.438 -1.224 -4.825 1.00 56.19 190 LYS A N 1
ATOM 1408 C CA . LYS A 1 190 ? 25.209 -1.980 -5.828 1.00 56.19 190 LYS A CA 1
ATOM 1409 C C . LYS A 1 190 ? 25.477 -1.226 -7.145 1.00 56.19 190 LYS A C 1
ATOM 1411 O O . LYS A 1 190 ? 26.136 -1.782 -8.015 1.00 56.19 190 LYS A O 1
ATOM 1416 N N . ARG A 1 191 ? 24.926 -0.022 -7.350 1.00 52.75 191 ARG A N 1
ATOM 1417 C CA . ARG A 1 191 ? 25.123 0.807 -8.564 1.00 52.75 191 ARG A CA 1
ATOM 1418 C C . ARG A 1 191 ? 25.993 2.044 -8.337 1.00 52.75 191 ARG A C 1
ATOM 1420 O O . ARG A 1 191 ? 26.428 2.639 -9.317 1.00 52.75 191 ARG A O 1
ATOM 1427 N N . ILE A 1 192 ? 26.168 2.457 -7.083 1.00 49.69 192 ILE A N 1
ATOM 1428 C CA . ILE A 1 192 ? 26.994 3.614 -6.693 1.00 49.69 192 ILE A CA 1
ATOM 1429 C C . ILE A 1 192 ? 28.365 3.157 -6.146 1.00 49.69 192 ILE A C 1
ATOM 1431 O O . ILE A 1 192 ? 29.263 3.982 -5.994 1.00 49.69 192 ILE A O 1
ATOM 1435 N N . GLY A 1 193 ? 28.532 1.856 -5.875 1.00 40.75 193 GLY A N 1
ATOM 1436 C CA . GLY A 1 193 ? 29.807 1.221 -5.521 1.00 40.75 193 GLY A CA 1
ATOM 1437 C C . GLY A 1 193 ? 30.585 0.690 -6.716 1.00 40.75 193 GLY A C 1
ATOM 1438 O O . GLY A 1 193 ? 29.949 0.393 -7.753 1.00 40.75 193 GLY A O 1
#

Nearest PDB structures (foldseek):
  7egv-assembly1_B  TM=5.882E-01  e=2.445E-05  Trichoderma harzianum
  6deq-assembly1_A  TM=5.559E-01  e=2.933E-05  Candida albicans SC5314
  6del-assembly1_A  TM=5.580E-01  e=3.312E-05  Candida albicans SC5314
  6der-assembly1_A  TM=5.562E-01  e=1.813E-04  Candida albicans SC5314
  6u9d-assembly2_R-2  TM=6.843E-01  e=5.091E-04  Saccharomyces cerevisiae